Protein AF-0000000083316380 (afdb_homodimer)

InterPro domains:
  IPR002481 Ferric-uptake regulator [PF01475] (15-132)
  IPR002481 Ferric-uptake regulator [PTHR33202] (4-140)
  IPR002481 Ferric-uptake regulator [cd07153] (21-135)
  IPR036388 Winged helix-like DNA-binding domain superfamily [G3DSA:1.10.10.10] (1-85)
  IPR036390 Winged helix DNA-binding domain superfamily [SSF46785] (7-136)
  IPR043135 Ferric-uptake regulator, C-terminal domain [G3DSA:3.30.1490.190] (87-141)

Radius of gyration: 22.9 Å; Cα contacts (8 Å, |Δi|>4): 413; chains: 2; bounding box: 53×70×56 Å

pLDDT: mean 92.54, std 7.64, range [53.94, 97.9]

Solvent-accessible surface area (backbone atoms only — not comparable to full-atom values): 16240 Å² total; per-residue (Å²): 130,83,48,74,57,54,52,50,52,50,53,38,47,75,72,68,46,84,83,45,76,65,52,50,50,51,51,43,51,39,68,72,40,82,60,40,49,33,68,64,55,51,41,66,71,44,32,85,83,34,78,86,61,48,67,66,54,48,51,54,48,50,52,51,35,39,76,69,64,54,32,42,79,40,78,70,82,61,99,54,53,25,41,34,49,71,72,64,90,59,40,45,35,34,21,77,82,83,60,51,49,44,74,33,76,61,81,79,65,57,65,58,49,50,43,40,24,72,70,65,56,31,52,64,74,49,71,49,63,41,32,33,23,38,36,61,81,63,65,75,105,130,82,48,73,56,55,53,51,52,51,52,36,47,75,72,68,45,83,82,44,75,66,53,50,49,51,52,43,49,38,69,72,41,84,60,40,49,34,68,65,54,50,41,65,71,43,32,87,83,34,79,85,59,47,68,65,55,50,51,53,48,51,53,51,35,38,74,70,64,55,31,42,79,41,77,70,82,61,100,55,53,24,42,33,48,71,72,66,91,61,40,44,37,33,21,77,80,82,61,53,48,44,73,34,77,62,79,80,66,58,64,58,48,50,44,42,24,70,69,65,57,30,52,63,75,49,72,48,62,41,33,34,24,39,38,60,82,63,64,76,106

Secondary structure (DSSP, 8-state):
---HHHHHHHHHHHTT----HHHHHHHHHHHH-TT--BHHHHHHHHGGG-TT--HHHHHHHHHHHHHTTS-EEE-SSSSS-EEE---SS-EEEEETTT--EEEE-----HHHHHHHHHHH--EEEEEEEEEEEE-HHHHT-/---HHHHHHHHHHHTT----HHHHHHHHHHHH-TT--BHHHHHHHHGGG-TT--HHHHHHHHHHHHHTTS-EEE-SSSSS-EEE---SS-EEEEETTT--EEEE-----HHHHHHHHHHH--EEEEEEEEEEEE-HHHHT-

Nearest PDB structures (foldseek):
  3f8n-assembly1_B  TM=9.191E-01  e=4.119E-19  Bacillus subtilis
  2fe3-assembly1_B  TM=6.134E-01  e=1.026E-17  Bacillus subtilis
  2rgv-assembly1_A  TM=6.179E-01  e=4.817E-17  Bacillus subtilis
  4rb2-assembly1_C  TM=8.430E-01  e=8.192E-11  Magnetospirillum gryphiswaldense MSR-1 v2
  6d57-assembly1_A  TM=4.954E-01  e=2.378E-11  Campylobacter jejuni

Structure (mmCIF, N/CA/C/O backbone):
data_AF-0000000083316380-model_v1
#
loop_
_entity.id
_entity.type
_entity.pdbx_description
1 polymer 'Transcriptional repressor'
#
loop_
_atom_site.group_PDB
_atom_site.id
_atom_site.type_symbol
_atom_site.label_atom_id
_atom_site.label_alt_id
_atom_site.label_comp_id
_atom_site.label_asym_id
_atom_site.label_entity_id
_atom_site.label_seq_id
_atom_site.pdbx_PDB_ins_code
_atom_site.Cartn_x
_atom_site.Cartn_y
_atom_site.Cartn_z
_atom_site.occupancy
_atom_site.B_iso_or_equiv
_atom_site.auth_seq_id
_atom_site.auth_comp_id
_atom_site.auth_asym_id
_atom_site.auth_atom_id
_atom_site.pdbx_PDB_model_num
ATOM 1 N N . MET A 1 1 ? 5.164 -37.663 -7.014 1 53.94 1 MET A N 1
ATOM 2 C CA . MET A 1 1 ? 4.958 -36.463 -6.208 1 53.94 1 MET A CA 1
ATOM 3 C C . MET A 1 1 ? 4.289 -35.365 -7.028 1 53.94 1 MET A C 1
ATOM 5 O O . MET A 1 1 ? 4.811 -34.953 -8.065 1 53.94 1 MET A O 1
ATOM 9 N N . THR A 1 2 ? 3.024 -35.193 -6.812 1 71.54 2 THR A N 1
ATOM 10 C CA . THR A 1 2 ? 2.254 -34.26 -7.627 1 71.54 2 THR A CA 1
ATOM 11 C C . THR A 1 2 ? 2.827 -32.849 -7.52 1 71.54 2 THR A C 1
ATOM 13 O O . THR A 1 2 ? 3.138 -32.381 -6.422 1 71.54 2 THR A O 1
ATOM 16 N N . THR A 1 3 ? 3.212 -32.348 -8.718 1 86.76 3 THR A N 1
ATOM 17 C CA . THR A 1 3 ? 3.788 -31.008 -8.758 1 86.76 3 THR A CA 1
ATOM 18 C C . THR A 1 3 ? 2.763 -29.965 -8.322 1 86.76 3 THR A C 1
ATOM 20 O O . THR A 1 3 ? 1.569 -30.26 -8.236 1 86.76 3 THR A O 1
ATOM 23 N N . ARG A 1 4 ? 3.125 -28.875 -7.82 1 87.71 4 ARG A N 1
ATOM 24 C CA . ARG A 1 4 ? 2.247 -27.762 -7.474 1 87.71 4 ARG A CA 1
ATOM 25 C C . ARG A 1 4 ? 1.256 -27.476 -8.598 1 87.71 4 ARG A C 1
ATOM 27 O O . ARG A 1 4 ? 0.083 -27.198 -8.342 1 87.71 4 ARG A O 1
ATOM 34 N N . VAL A 1 5 ? 1.731 -27.653 -9.749 1 92.33 5 VAL A N 1
ATOM 35 C CA . VAL A 1 5 ? 0.901 -27.355 -10.911 1 92.33 5 VAL A CA 1
ATOM 36 C C . VAL A 1 5 ? -0.206 -28.399 -11.037 1 92.33 5 VAL A C 1
ATOM 38 O O . VAL A 1 5 ? -1.368 -28.056 -11.264 1 92.33 5 VAL A O 1
ATOM 41 N N . GLN A 1 6 ? 0.065 -29.606 -10.877 1 92.74 6 GLN A N 1
ATOM 42 C CA . GLN A 1 6 ? -0.913 -30.682 -10.991 1 92.74 6 GLN A CA 1
ATOM 43 C C . GLN A 1 6 ? -2.008 -30.545 -9.937 1 92.74 6 GLN A C 1
ATOM 45 O O . GLN A 1 6 ? -3.188 -30.749 -10.23 1 92.74 6 GLN A O 1
ATOM 50 N N . HIS A 1 7 ? -1.574 -30.246 -8.761 1 93.03 7 HIS A N 1
ATOM 51 C CA . HIS A 1 7 ? -2.543 -30.026 -7.693 1 93.03 7 HIS A CA 1
ATOM 52 C C . HIS A 1 7 ? -3.49 -28.88 -8.036 1 93.03 7 HIS A C 1
ATOM 54 O O . HIS A 1 7 ? -4.704 -28.996 -7.852 1 93.03 7 HIS A O 1
ATOM 60 N N . ALA A 1 8 ? -2.905 -27.828 -8.527 1 93.79 8 ALA A N 1
ATOM 61 C CA . ALA A 1 8 ? -3.703 -26.663 -8.9 1 93.79 8 ALA A CA 1
ATOM 62 C C . ALA A 1 8 ? -4.675 -27.001 -10.027 1 93.79 8 ALA A C 1
ATOM 64 O O . ALA A 1 8 ? -5.84 -26.598 -9.992 1 93.79 8 ALA A O 1
ATOM 65 N N . LEU A 1 9 ? -4.225 -27.769 -10.972 1 94.45 9 LEU A N 1
ATOM 66 C CA . LEU A 1 9 ? -5.07 -28.156 -12.097 1 94.45 9 LEU A CA 1
ATOM 67 C C . LEU A 1 9 ? -6.231 -29.026 -11.629 1 94.45 9 LEU A C 1
ATOM 69 O O . LEU A 1 9 ? -7.358 -28.873 -12.106 1 94.45 9 LEU A O 1
ATOM 73 N N . GLU A 1 10 ? -5.952 -29.839 -10.734 1 94.55 10 GLU A N 1
ATOM 74 C CA . GLU A 1 10 ? -6.994 -30.7 -10.182 1 94.55 10 GLU A CA 1
ATOM 75 C C . GLU A 1 10 ? -8.049 -29.883 -9.441 1 94.55 10 GLU A C 1
ATOM 77 O O . GLU A 1 10 ? -9.248 -30.13 -9.588 1 94.55 10 GLU A O 1
ATOM 82 N N . GLN A 1 11 ? -7.569 -28.978 -8.712 1 93.91 11 GLN A N 1
ATOM 83 C CA . GLN A 1 11 ? -8.491 -28.118 -7.978 1 93.91 11 GLN A CA 1
ATOM 84 C C . GLN A 1 11 ? -9.376 -27.321 -8.93 1 93.91 11 GLN A C 1
ATOM 86 O O . GLN A 1 11 ? -10.572 -27.151 -8.68 1 93.91 11 GLN A O 1
ATOM 91 N N . LEU A 1 12 ? -8.785 -26.835 -10.004 1 95.44 12 LEU A N 1
ATOM 92 C CA . LEU A 1 12 ? -9.543 -26.085 -11 1 95.44 12 LEU A CA 1
ATOM 93 C C . LEU A 1 12 ? -10.621 -26.958 -11.634 1 95.44 12 LEU A C 1
ATOM 95 O O . LEU A 1 12 ? -11.759 -26.516 -11.811 1 95.44 12 LEU A O 1
ATOM 99 N N . LYS A 1 13 ? -10.306 -28.138 -11.871 1 94.24 13 LYS A N 1
ATOM 100 C CA . LYS A 1 13 ? -11.254 -29.078 -12.464 1 94.24 13 LYS A CA 1
ATOM 101 C C . LYS A 1 13 ? -12.418 -29.356 -11.517 1 94.24 13 LYS A C 1
ATOM 103 O O . LYS A 1 13 ? -13.576 -29.374 -11.938 1 94.24 13 LYS A O 1
ATOM 108 N N . ILE A 1 14 ? -12.113 -29.503 -10.327 1 94.11 14 ILE A N 1
ATOM 109 C CA . ILE A 1 14 ? -13.113 -29.777 -9.3 1 94.11 14 ILE A CA 1
ATOM 110 C C . ILE A 1 14 ? -14.077 -28.597 -9.191 1 94.11 14 ILE A C 1
ATOM 112 O O . ILE A 1 14 ? -15.274 -28.785 -8.959 1 94.11 14 ILE A O 1
ATOM 116 N N . ASN A 1 15 ? -13.571 -27.456 -9.431 1 92.87 15 ASN A N 1
ATOM 117 C CA . ASN A 1 15 ? -14.383 -26.248 -9.324 1 92.87 15 ASN A CA 1
ATOM 118 C C . ASN A 1 15 ? -15.091 -25.93 -10.638 1 92.87 15 ASN A C 1
ATOM 120 O O . ASN A 1 15 ? -15.693 -24.865 -10.782 1 92.87 15 ASN A O 1
ATOM 124 N N . GLY A 1 16 ? -14.877 -26.748 -11.647 1 93.39 16 GLY A N 1
ATOM 125 C CA . GLY A 1 16 ? -15.63 -26.622 -12.885 1 93.39 16 GLY A CA 1
ATOM 126 C C . GLY A 1 16 ? -14.961 -25.713 -13.899 1 93.39 16 GLY A C 1
ATOM 127 O O . GLY A 1 16 ? -15.608 -25.235 -14.833 1 93.39 16 GLY A O 1
ATOM 128 N N . VAL A 1 17 ? -13.759 -25.475 -13.655 1 94.18 17 VAL A N 1
ATOM 129 C CA . VAL A 1 17 ? -13.041 -24.603 -14.579 1 94.18 17 VAL A CA 1
ATOM 130 C C . VAL A 1 17 ? -12.399 -25.437 -15.685 1 94.18 17 VAL A C 1
ATOM 132 O O . VAL A 1 17 ? -11.697 -26.412 -15.407 1 94.18 17 VAL A O 1
ATOM 135 N N . ARG A 1 18 ? -12.711 -25.086 -16.988 1 94.32 18 ARG A N 1
ATOM 136 C CA . ARG A 1 18 ? -12.118 -25.76 -18.138 1 94.32 18 ARG A CA 1
ATOM 137 C C . ARG A 1 18 ? -10.63 -25.447 -18.248 1 94.32 18 ARG A C 1
ATOM 139 O O . ARG A 1 18 ? -10.229 -24.283 -18.197 1 94.32 18 ARG A O 1
ATOM 146 N N . ILE A 1 19 ? -9.935 -26.546 -18.454 1 95.47 19 ILE A N 1
ATOM 147 C CA . ILE A 1 19 ? -8.496 -26.369 -18.616 1 95.47 19 ILE A CA 1
ATOM 148 C C . ILE A 1 19 ? -8.149 -26.294 -20.101 1 95.47 19 ILE A C 1
ATOM 150 O O . ILE A 1 19 ? -8.266 -27.287 -20.823 1 95.47 19 ILE A O 1
ATOM 154 N N . THR A 1 20 ? -7.755 -25.14 -20.64 1 94.68 20 THR A N 1
ATOM 155 C CA . THR A 1 20 ? -7.24 -24.954 -21.992 1 94.68 20 THR A CA 1
ATOM 156 C C . THR A 1 20 ? -5.714 -24.978 -21.998 1 94.68 20 THR A C 1
ATOM 158 O O . THR A 1 20 ? -5.082 -24.862 -20.946 1 94.68 20 THR A O 1
ATOM 161 N N . PRO A 1 21 ? -5.137 -25.184 -23.138 1 95.54 21 PRO A N 1
ATOM 162 C CA . PRO A 1 21 ? -3.675 -25.149 -23.219 1 95.54 21 PRO A CA 1
ATOM 163 C C . PRO A 1 21 ? -3.087 -23.831 -22.718 1 95.54 21 PRO A C 1
ATOM 165 O O . PRO A 1 21 ? -2.055 -23.829 -22.043 1 95.54 21 PRO A O 1
ATOM 168 N N . GLN A 1 22 ? -3.727 -22.738 -22.943 1 95.07 22 GLN A N 1
ATOM 169 C CA . GLN A 1 22 ? -3.262 -21.423 -22.516 1 95.07 22 GLN A CA 1
ATOM 170 C C . GLN A 1 22 ? -3.337 -21.279 -20.998 1 95.07 22 GLN A C 1
ATOM 172 O O . GLN A 1 22 ? -2.396 -20.79 -20.369 1 95.07 22 GLN A O 1
ATOM 177 N N . ARG A 1 23 ? -4.411 -21.772 -20.482 1 95.13 23 ARG A N 1
ATOM 178 C CA . ARG A 1 23 ? -4.576 -21.719 -19.033 1 95.13 23 ARG A CA 1
ATOM 179 C C . ARG A 1 23 ? -3.518 -22.564 -18.33 1 95.13 23 ARG A C 1
ATOM 181 O O . ARG A 1 23 ? -2.932 -22.132 -17.335 1 95.13 23 ARG A O 1
ATOM 188 N N . HIS A 1 24 ? -3.335 -23.702 -18.884 1 95.77 24 HIS A N 1
ATOM 189 C CA . HIS A 1 24 ? -2.306 -24.587 -18.348 1 95.77 24 HIS A CA 1
ATOM 190 C C . HIS A 1 24 ? -0.931 -23.932 -18.406 1 95.77 24 HIS A C 1
ATOM 192 O O . HIS A 1 24 ? -0.176 -23.975 -17.432 1 95.77 24 HIS A O 1
ATOM 198 N N . ALA A 1 25 ? -0.621 -23.345 -19.474 1 96.71 25 ALA A N 1
ATOM 199 C CA . ALA A 1 25 ? 0.684 -22.726 -19.686 1 96.71 25 ALA A CA 1
ATOM 200 C C . ALA A 1 25 ? 0.897 -21.555 -18.731 1 96.71 25 ALA A C 1
ATOM 202 O O . ALA A 1 25 ? 1.973 -21.41 -18.146 1 96.71 25 ALA A O 1
ATOM 203 N N . ILE A 1 26 ? -0.096 -20.77 -18.571 1 97.15 26 ILE A N 1
ATOM 204 C CA . ILE A 1 26 ? -0.004 -19.595 -17.711 1 97.15 26 ILE A CA 1
ATOM 205 C C . ILE A 1 26 ? 0.173 -20.032 -16.259 1 97.15 26 ILE A C 1
ATOM 207 O O . ILE A 1 26 ? 1.038 -19.513 -15.549 1 97.15 26 ILE A O 1
ATOM 211 N N . LEU A 1 27 ? -0.619 -20.986 -15.886 1 96.28 27 LEU A N 1
ATOM 212 C CA . LEU A 1 27 ? -0.53 -21.495 -14.522 1 96.28 27 LEU A CA 1
ATOM 213 C C . LEU A 1 27 ? 0.839 -22.113 -14.261 1 96.28 27 LEU A C 1
ATOM 215 O O . LEU A 1 27 ? 1.452 -21.86 -13.221 1 96.28 27 LEU A O 1
ATOM 219 N N . THR A 1 28 ? 1.33 -22.872 -15.206 1 96.27 28 THR A N 1
ATOM 220 C CA . THR A 1 28 ? 2.642 -23.5 -15.092 1 96.27 28 THR A CA 1
ATOM 221 C C . THR A 1 28 ? 3.738 -22.446 -14.974 1 96.27 28 THR A C 1
ATOM 223 O O . THR A 1 28 ? 4.599 -22.533 -14.096 1 96.27 28 THR A O 1
ATOM 226 N N . TYR A 1 29 ? 3.68 -21.448 -15.815 1 96.87 29 TYR A N 1
ATOM 227 C CA . TYR A 1 29 ? 4.658 -20.367 -15.797 1 96.87 29 TYR A CA 1
ATOM 228 C C . TYR A 1 29 ? 4.703 -19.695 -14.43 1 96.87 29 TYR A C 1
ATOM 230 O O . TYR A 1 29 ? 5.782 -19.48 -13.872 1 96.87 29 TYR A O 1
ATOM 238 N N . LEU A 1 30 ? 3.511 -19.398 -13.905 1 96.35 30 LEU A N 1
ATOM 239 C CA . LEU A 1 30 ? 3.411 -18.694 -12.631 1 96.35 30 LEU A CA 1
ATOM 240 C C . LEU A 1 30 ? 3.937 -19.558 -11.49 1 96.35 30 LEU A C 1
ATOM 242 O O . LEU A 1 30 ? 4.632 -19.062 -10.6 1 96.35 30 LEU A O 1
ATOM 246 N N . MET A 1 31 ? 3.676 -20.797 -11.521 1 93.74 31 MET A N 1
ATOM 247 C CA . MET A 1 31 ? 4.021 -21.678 -10.408 1 93.74 31 MET A CA 1
ATOM 248 C C . MET A 1 31 ? 5.492 -22.074 -10.464 1 93.74 31 MET A C 1
ATOM 250 O O . MET A 1 31 ? 6.079 -22.443 -9.445 1 93.74 31 MET A O 1
ATOM 254 N N . GLU A 1 32 ? 6.044 -21.887 -11.65 1 91.86 32 GLU A N 1
ATOM 255 C CA . GLU A 1 32 ? 7.45 -22.245 -11.805 1 91.86 32 GLU A CA 1
ATOM 256 C C . GLU A 1 32 ? 8.346 -21.012 -11.721 1 91.86 32 GLU A C 1
ATOM 258 O O . GLU A 1 32 ? 9.566 -21.132 -11.593 1 91.86 32 GLU A O 1
ATOM 263 N N . ASN A 1 33 ? 7.761 -19.831 -11.859 1 86.56 33 ASN A N 1
ATOM 264 C CA . ASN A 1 33 ? 8.48 -18.565 -11.77 1 86.56 33 ASN A CA 1
ATOM 265 C C . ASN A 1 33 ? 7.968 -17.708 -10.616 1 86.56 33 ASN A C 1
ATOM 267 O O . ASN A 1 33 ? 7.04 -16.916 -10.789 1 86.56 33 ASN A O 1
ATOM 271 N N . MET A 1 34 ? 8.672 -17.716 -9.56 1 80.95 34 MET A N 1
ATOM 272 C CA . MET A 1 34 ? 8.179 -17.061 -8.352 1 80.95 34 MET A CA 1
ATOM 273 C C . MET A 1 34 ? 8.656 -15.614 -8.285 1 80.95 34 MET A C 1
ATOM 275 O O . MET A 1 34 ? 8.827 -15.062 -7.196 1 80.95 34 MET A O 1
ATOM 279 N N . GLY A 1 35 ? 8.774 -14.953 -9.458 1 89.15 35 GLY A N 1
ATOM 280 C CA . GLY A 1 35 ? 9.264 -13.587 -9.546 1 89.15 35 GLY A CA 1
ATOM 281 C C . GLY A 1 35 ? 8.151 -12.557 -9.608 1 89.15 35 GLY A C 1
ATOM 282 O O . GLY A 1 35 ? 8.405 -11.375 -9.846 1 89.15 35 GLY A O 1
ATOM 283 N N . HIS A 1 36 ? 6.909 -12.999 -9.483 1 94.42 36 HIS A N 1
ATOM 284 C CA . HIS A 1 36 ? 5.748 -12.117 -9.526 1 94.42 36 HIS A CA 1
ATOM 285 C C . HIS A 1 36 ? 5.681 -11.359 -10.848 1 94.42 36 HIS A C 1
ATOM 287 O O . HIS A 1 36 ? 5.711 -10.127 -10.863 1 94.42 36 HIS A O 1
ATOM 293 N N . PRO A 1 37 ? 5.527 -12.031 -11.906 1 94.02 37 PRO A N 1
ATOM 294 C CA . PRO A 1 37 ? 5.568 -11.388 -13.221 1 94.02 37 PRO A CA 1
ATOM 295 C C . PRO A 1 37 ? 4.356 -10.496 -13.48 1 94.02 37 PRO A C 1
ATOM 297 O O . PRO A 1 37 ? 3.305 -10.681 -12.86 1 94.02 37 PRO A O 1
ATOM 300 N N . THR A 1 38 ? 4.546 -9.536 -14.374 1 93.2 38 THR A N 1
ATOM 301 C CA . THR A 1 38 ? 3.433 -8.78 -14.937 1 93.2 38 THR A CA 1
ATOM 302 C C . THR A 1 38 ? 2.746 -9.572 -16.046 1 93.2 38 THR A C 1
ATOM 304 O O . THR A 1 38 ? 3.284 -10.572 -16.526 1 93.2 38 THR A O 1
ATOM 307 N N . ALA A 1 39 ? 1.549 -9.085 -16.415 1 94.85 39 ALA A N 1
ATOM 308 C CA . ALA A 1 39 ? 0.854 -9.707 -17.54 1 94.85 39 ALA A CA 1
ATOM 309 C C . ALA A 1 39 ? 1.698 -9.643 -18.809 1 94.85 39 ALA A C 1
ATOM 311 O O . ALA A 1 39 ? 1.759 -10.61 -19.572 1 94.85 39 ALA A O 1
ATOM 312 N N . ASP A 1 40 ? 2.377 -8.561 -18.961 1 94.45 40 ASP A N 1
ATOM 313 C CA . ASP A 1 40 ? 3.225 -8.383 -20.135 1 94.45 40 ASP A CA 1
ATOM 314 C C . ASP A 1 40 ? 4.389 -9.371 -20.127 1 94.45 40 ASP A C 1
ATOM 316 O O . ASP A 1 40 ? 4.732 -9.943 -21.163 1 94.45 40 ASP A O 1
ATOM 320 N N . GLU A 1 41 ? 4.952 -9.585 -19.056 1 94.32 41 GLU A N 1
ATOM 321 C CA . GLU A 1 41 ? 6.047 -10.543 -18.933 1 94.32 41 GLU A CA 1
ATOM 322 C C . GLU A 1 41 ? 5.573 -11.964 -19.227 1 94.32 41 GLU A C 1
ATOM 324 O O . GLU A 1 41 ? 6.278 -12.737 -19.878 1 94.32 41 GLU A O 1
ATOM 329 N N . ILE A 1 42 ? 4.434 -12.272 -18.69 1 96.76 42 ILE A N 1
ATOM 330 C CA . ILE A 1 42 ? 3.853 -13.586 -18.944 1 96.76 42 ILE A CA 1
ATOM 331 C C . ILE A 1 42 ? 3.603 -13.759 -20.441 1 96.76 42 ILE A C 1
ATOM 333 O O . ILE A 1 42 ? 3.973 -14.78 -21.024 1 96.76 42 ILE A O 1
ATOM 337 N N . TYR A 1 43 ? 3.033 -12.689 -21.052 1 97.57 43 TYR A N 1
ATOM 338 C CA . TYR A 1 43 ? 2.753 -12.717 -22.484 1 97.57 43 TYR A CA 1
ATOM 339 C C . TYR A 1 43 ? 4.029 -12.945 -23.285 1 97.57 43 TYR A C 1
ATOM 341 O O . TYR A 1 43 ? 4.086 -13.838 -24.133 1 97.57 43 TYR A O 1
ATOM 349 N N . ARG A 1 44 ? 4.992 -12.254 -23.018 1 96.66 44 ARG A N 1
ATOM 350 C CA . ARG A 1 44 ? 6.249 -12.339 -23.755 1 96.66 44 ARG A CA 1
ATOM 351 C C . ARG A 1 44 ? 6.892 -13.711 -23.583 1 96.66 44 ARG A C 1
ATOM 353 O O . ARG A 1 44 ? 7.509 -14.235 -24.513 1 96.66 44 ARG A O 1
ATOM 360 N N . ALA A 1 45 ? 6.775 -14.231 -22.425 1 96.71 45 ALA A N 1
ATOM 361 C CA . ALA A 1 45 ? 7.39 -15.523 -22.132 1 96.71 45 ALA A CA 1
ATOM 362 C C . ALA A 1 45 ? 6.678 -16.65 -22.874 1 96.71 45 ALA A C 1
ATOM 364 O O . ALA A 1 45 ? 7.308 -17.629 -23.281 1 96.71 45 ALA A O 1
ATOM 365 N N . LEU A 1 46 ? 5.382 -16.515 -23.082 1 97.16 46 LEU A N 1
ATOM 366 C CA . LEU A 1 46 ? 4.602 -17.654 -23.555 1 97.16 46 LEU A CA 1
ATOM 367 C C . LEU A 1 46 ? 4.232 -17.487 -25.025 1 97.16 46 LEU A C 1
ATOM 369 O O . LEU A 1 46 ? 3.919 -18.466 -25.706 1 97.16 46 LEU A O 1
ATOM 373 N N . CYS A 1 47 ? 4.273 -16.294 -25.573 1 95.42 47 CYS A N 1
ATOM 374 C CA . CYS A 1 47 ? 3.769 -15.982 -26.906 1 95.42 47 CYS A CA 1
ATOM 375 C C . CYS A 1 47 ? 4.477 -16.817 -27.966 1 95.42 47 CYS A C 1
ATOM 377 O O . CYS A 1 47 ? 3.849 -17.279 -28.92 1 95.42 47 CYS A O 1
ATOM 379 N N . PRO A 1 48 ? 5.757 -17.077 -27.864 1 95.37 48 PRO A N 1
ATOM 380 C CA . PRO A 1 48 ? 6.41 -17.894 -28.89 1 95.37 48 PRO A CA 1
ATOM 381 C C . PRO A 1 48 ? 5.784 -19.28 -29.026 1 95.37 48 PRO A C 1
ATOM 383 O O . PRO A 1 48 ? 5.73 -19.832 -30.128 1 95.37 48 PRO A O 1
ATOM 386 N N . GLN A 1 49 ? 5.251 -19.831 -27.99 1 95.56 49 GLN A N 1
ATOM 387 C CA . GLN A 1 49 ? 4.657 -21.164 -27.996 1 95.56 49 GLN A CA 1
ATOM 388 C C . GLN A 1 49 ? 3.156 -21.096 -28.264 1 95.56 49 GLN A C 1
ATOM 390 O O . GLN A 1 49 ? 2.531 -22.109 -28.586 1 95.56 49 GLN A O 1
ATOM 395 N N . PHE A 1 50 ? 2.614 -19.909 -28.125 1 95.75 50 PHE A N 1
ATOM 396 C CA . PHE A 1 50 ? 1.189 -19.685 -28.339 1 95.75 50 PHE A CA 1
ATOM 397 C C . PHE A 1 50 ? 0.96 -18.469 -29.229 1 95.75 50 PHE A C 1
ATOM 399 O O . PHE A 1 50 ? 0.49 -17.43 -28.76 1 95.75 50 PHE A O 1
ATOM 406 N N . PRO A 1 51 ? 1.098 -18.596 -30.521 1 90.87 51 PRO A N 1
ATOM 407 C CA . PRO A 1 51 ? 1.08 -17.462 -31.448 1 90.87 51 PRO A CA 1
ATOM 408 C C . PRO A 1 51 ? -0.283 -16.777 -31.516 1 90.87 51 PRO A C 1
ATOM 410 O O . PRO A 1 51 ? -0.372 -15.606 -31.893 1 90.87 51 PRO A O 1
ATOM 413 N N . SER A 1 52 ? -1.271 -17.447 -31.187 1 91.98 52 SER A N 1
ATOM 414 C CA . SER A 1 52 ? -2.606 -16.865 -31.269 1 91.98 52 SER A CA 1
ATOM 415 C C . SER A 1 52 ? -2.986 -16.165 -29.968 1 91.98 52 SER A C 1
ATOM 417 O O . SER A 1 52 ? -4.042 -15.536 -29.881 1 91.98 52 SER A O 1
ATOM 419 N N . MET A 1 53 ? -2.121 -16.277 -28.997 1 94.71 53 MET A N 1
ATOM 420 C CA . MET A 1 53 ? -2.417 -15.674 -27.7 1 94.71 53 MET A CA 1
ATOM 421 C C . MET A 1 53 ? -2.187 -14.167 -27.735 1 9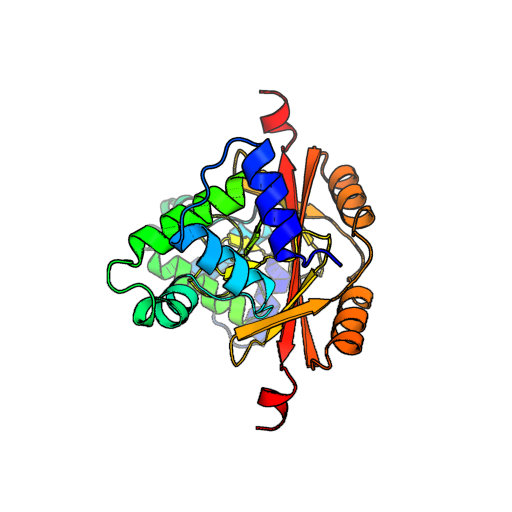4.71 53 MET A C 1
ATOM 423 O O . MET A 1 53 ? -1.186 -13.7 -28.28 1 94.71 53 MET A O 1
ATOM 427 N N . SER A 1 54 ? -3.073 -13.411 -27.234 1 94.37 54 SER A N 1
ATOM 428 C CA . SER A 1 54 ? -2.97 -11.961 -27.107 1 94.37 54 SER A CA 1
ATOM 429 C C . SER A 1 54 ? -2.788 -11.546 -25.651 1 94.37 54 SER A C 1
ATOM 431 O O . SER A 1 54 ? -2.949 -12.363 -24.742 1 94.37 54 SER A O 1
ATOM 433 N N . VAL A 1 55 ? -2.509 -10.339 -25.482 1 95.16 55 VAL A N 1
ATOM 434 C CA . VAL A 1 55 ? -2.411 -9.788 -24.135 1 95.16 55 VAL A CA 1
ATOM 435 C C . VAL A 1 55 ? -3.767 -9.877 -23.44 1 95.16 55 VAL A C 1
ATOM 437 O O . VAL A 1 55 ? -3.84 -10.16 -22.241 1 95.16 55 VAL A O 1
ATOM 440 N N . ALA A 1 56 ? -4.755 -9.724 -24.24 1 95.64 56 ALA A N 1
ATOM 441 C CA . ALA A 1 56 ? -6.11 -9.82 -23.704 1 95.64 56 ALA A CA 1
ATOM 442 C C . ALA A 1 56 ? -6.398 -11.228 -23.19 1 95.64 56 ALA A C 1
ATOM 444 O O . ALA A 1 56 ? -7.024 -11.397 -22.14 1 95.64 56 ALA A O 1
ATOM 445 N N . THR A 1 57 ? -5.95 -12.211 -23.884 1 96.22 57 THR A N 1
ATOM 446 C CA . THR A 1 57 ? -6.106 -13.599 -23.464 1 96.22 57 THR A CA 1
ATOM 447 C C . THR A 1 57 ? -5.391 -13.847 -22.138 1 96.22 57 THR A C 1
ATOM 449 O O . THR A 1 57 ? -5.93 -14.511 -21.251 1 96.22 57 THR A O 1
ATOM 452 N N . VAL A 1 58 ? -4.207 -13.285 -21.981 1 97.71 58 VAL A N 1
ATOM 453 C CA . VAL A 1 58 ? -3.444 -13.429 -20.745 1 97.71 58 VAL A CA 1
ATOM 454 C C . VAL A 1 58 ? -4.218 -12.807 -19.585 1 97.71 58 VAL A C 1
ATOM 456 O O . VAL A 1 58 ? -4.428 -13.451 -18.554 1 97.71 58 VAL A O 1
ATOM 459 N N . TYR A 1 59 ? -4.681 -11.654 -19.797 1 96.92 59 TYR A N 1
ATOM 460 C CA . TYR A 1 59 ? -5.403 -10.938 -18.751 1 96.92 59 TYR A CA 1
ATOM 461 C C . TYR A 1 59 ? -6.661 -11.694 -18.341 1 96.92 59 TYR A C 1
ATOM 463 O O . TYR A 1 59 ? -6.965 -11.808 -17.151 1 96.92 59 TYR A O 1
ATOM 471 N N . ASN A 1 60 ? -7.363 -12.187 -19.267 1 96.66 60 ASN A N 1
ATOM 472 C CA . ASN A 1 60 ? -8.596 -12.92 -18.995 1 96.66 60 ASN A CA 1
ATOM 473 C C . ASN A 1 60 ? -8.33 -14.182 -18.18 1 96.66 60 ASN A C 1
ATOM 475 O O . ASN A 1 60 ? -9.089 -14.507 -17.266 1 96.66 60 ASN A O 1
ATOM 479 N N . ASN A 1 61 ? -7.319 -14.805 -18.569 1 97.28 61 ASN A N 1
ATOM 480 C CA . ASN A 1 61 ? -6.974 -16.016 -17.831 1 97.28 61 ASN A CA 1
ATOM 481 C C . ASN A 1 61 ? -6.491 -15.694 -16.42 1 97.28 61 ASN A C 1
ATOM 483 O O . ASN A 1 61 ? -6.813 -16.41 -15.471 1 97.28 61 ASN A O 1
ATOM 487 N N . LEU A 1 62 ? -5.72 -14.663 -16.312 1 97.71 62 LEU A N 1
ATOM 488 C CA . LEU A 1 62 ? -5.27 -14.241 -14.99 1 97.71 62 LEU A CA 1
ATOM 489 C C . LEU A 1 62 ? -6.456 -13.895 -14.097 1 97.71 62 LEU A C 1
ATOM 491 O O . LEU A 1 62 ? -6.491 -14.283 -12.927 1 97.71 62 LEU A O 1
ATOM 495 N N . LYS A 1 63 ? -7.397 -13.218 -14.601 1 96.94 63 LYS A N 1
ATOM 496 C CA . LYS A 1 63 ? -8.601 -12.866 -13.854 1 96.94 63 LYS A CA 1
ATOM 497 C C . LYS A 1 63 ? -9.33 -14.114 -13.366 1 96.94 63 LYS A C 1
ATOM 499 O O . LYS A 1 63 ? -9.748 -14.183 -12.208 1 96.94 63 LYS A O 1
ATOM 504 N N . MET A 1 64 ? -9.474 -15.02 -14.205 1 96.61 64 MET A N 1
ATOM 505 C CA . MET A 1 64 ? -10.124 -16.28 -13.856 1 96.61 64 MET A CA 1
ATOM 506 C C . MET A 1 64 ? -9.365 -16.993 -12.742 1 96.61 64 MET A C 1
ATOM 508 O O . MET A 1 64 ? -9.973 -17.517 -11.807 1 96.61 64 MET A O 1
ATOM 512 N N . LEU A 1 65 ? -8.068 -17.042 -12.851 1 96.75 65 LEU A N 1
ATOM 513 C CA . LEU A 1 65 ? -7.241 -17.726 -11.863 1 96.75 65 LEU A CA 1
ATOM 514 C C . LEU A 1 65 ? -7.325 -17.031 -10.509 1 96.75 65 LEU A C 1
ATOM 516 O O . LEU A 1 65 ? -7.268 -17.685 -9.465 1 96.75 65 LEU A O 1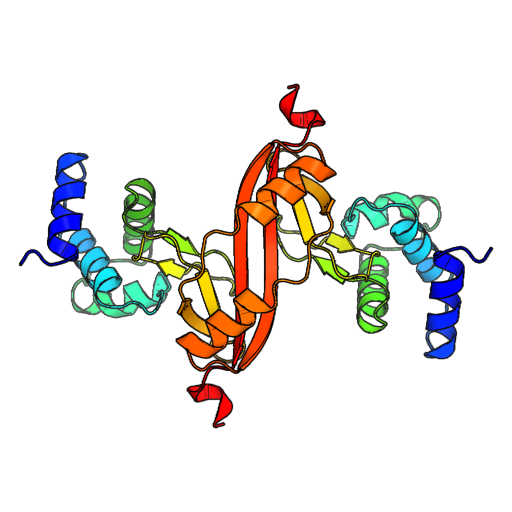
ATOM 520 N N . ILE A 1 66 ? -7.429 -15.74 -10.524 1 95.61 66 ILE A N 1
ATOM 521 C CA . ILE A 1 66 ? -7.625 -14.977 -9.296 1 95.61 66 ILE A CA 1
ATOM 522 C C . ILE A 1 66 ? -8.958 -15.361 -8.657 1 95.61 66 ILE A C 1
ATOM 524 O O . ILE A 1 66 ? -9.016 -15.663 -7.463 1 95.61 66 ILE A O 1
ATOM 528 N N . GLU A 1 67 ? -9.945 -15.439 -9.417 1 95.22 67 GLU A N 1
ATOM 529 C CA . GLU A 1 67 ? -11.282 -15.771 -8.932 1 95.22 67 GLU A CA 1
ATOM 530 C C . GLU A 1 67 ? -11.33 -17.19 -8.374 1 95.22 67 GLU A C 1
ATOM 532 O O . GLU A 1 67 ? -12.056 -17.462 -7.416 1 95.22 67 GLU A O 1
ATOM 537 N N . ALA A 1 68 ? -10.511 -17.989 -8.921 1 94.88 68 ALA A N 1
ATOM 538 C CA . ALA A 1 68 ? -10.47 -19.388 -8.502 1 94.88 68 ALA A CA 1
ATOM 539 C C . ALA A 1 68 ? -9.586 -19.566 -7.271 1 94.88 68 ALA A C 1
ATOM 541 O O . ALA A 1 68 ? -9.482 -20.668 -6.728 1 94.88 68 ALA A O 1
ATOM 542 N N . GLY A 1 69 ? -8.846 -18.517 -6.929 1 93.28 69 GLY A N 1
ATOM 543 C CA . GLY A 1 69 ? -8.019 -18.566 -5.733 1 93.28 69 GLY A CA 1
ATOM 544 C C . GLY A 1 69 ? -6.667 -19.212 -5.97 1 93.28 69 GLY A C 1
ATOM 545 O O . GLY A 1 69 ? -6.017 -19.667 -5.026 1 93.28 69 GLY A O 1
ATOM 546 N N . MET A 1 70 ? -6.243 -19.234 -7.267 1 94.28 70 MET A N 1
ATOM 547 C CA . MET A 1 70 ? -4.993 -19.907 -7.604 1 94.28 70 MET A CA 1
ATOM 548 C C . MET A 1 70 ? -3.817 -18.938 -7.538 1 94.28 70 MET A C 1
ATOM 550 O O . MET A 1 70 ? -2.676 -19.352 -7.326 1 94.28 70 MET A O 1
ATOM 554 N N . ILE A 1 71 ? -4.172 -17.694 -7.789 1 95.2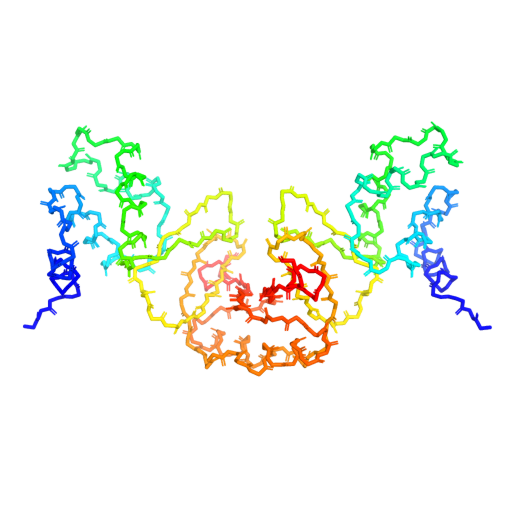8 71 ILE A N 1
ATOM 555 C CA . ILE A 1 71 ? -3.119 -16.686 -7.734 1 95.28 71 ILE A CA 1
ATOM 556 C C . ILE A 1 71 ? -3.655 -15.414 -7.081 1 95.28 71 ILE A C 1
ATOM 558 O O . ILE A 1 71 ? -4.867 -15.255 -6.92 1 95.28 71 ILE A O 1
ATOM 562 N N . HIS A 1 72 ? -2.754 -14.564 -6.609 1 93.99 72 HIS A N 1
ATOM 563 C CA . HIS A 1 72 ? -3.075 -13.245 -6.076 1 93.99 72 HIS A CA 1
ATOM 564 C C . HIS A 1 72 ? -2.557 -12.14 -6.99 1 93.99 72 HIS A C 1
ATOM 566 O O . HIS A 1 72 ? -1.463 -12.252 -7.548 1 93.99 72 HIS A O 1
ATOM 572 N N . GLU A 1 73 ? -3.376 -11.145 -7.124 1 93.43 73 GLU A N 1
ATOM 573 C CA . GLU A 1 73 ? -2.928 -9.941 -7.816 1 93.43 73 GLU A CA 1
ATOM 574 C C . GLU A 1 73 ? -2.3 -8.946 -6.844 1 93.43 73 GLU A C 1
ATOM 576 O O . GLU A 1 73 ? -2.895 -8.616 -5.815 1 93.43 73 GLU A O 1
ATOM 581 N N . LEU A 1 74 ? -1.08 -8.567 -7.091 1 89.45 74 LEU A N 1
ATOM 582 C CA . LEU A 1 74 ? -0.392 -7.534 -6.325 1 89.45 74 LEU A CA 1
ATOM 583 C C . LEU A 1 74 ? -0.529 -6.174 -7.002 1 89.45 74 LEU A C 1
ATOM 585 O O . LEU A 1 74 ? -0.071 -5.99 -8.132 1 89.45 74 LEU A O 1
ATOM 589 N N . THR A 1 75 ? -1.17 -5.26 -6.414 1 78.07 75 THR A N 1
ATOM 590 C CA . THR A 1 75 ? -1.459 -3.981 -7.053 1 78.07 75 THR A CA 1
ATOM 591 C C . THR A 1 75 ? -0.62 -2.866 -6.435 1 78.07 75 THR A C 1
ATOM 593 O O . THR A 1 75 ? -0.992 -1.693 -6.5 1 78.07 75 THR A O 1
ATOM 596 N N . TYR A 1 76 ? 0.461 -3.273 -5.743 1 67.67 76 TYR A N 1
ATOM 597 C CA . TYR A 1 76 ? 1.233 -2.213 -5.105 1 67.67 76 TYR A CA 1
ATOM 598 C C . TYR A 1 76 ? 2.581 -2.03 -5.793 1 67.67 76 TYR A C 1
ATOM 600 O O . TYR A 1 76 ? 3.128 -2.977 -6.362 1 67.67 76 TYR A O 1
ATOM 608 N N . GLY A 1 77 ? 2.993 -0.833 -5.901 1 56.8 77 GLY A N 1
ATOM 609 C CA . GLY A 1 77 ? 4.244 -0.486 -6.556 1 56.8 77 GLY A CA 1
ATOM 610 C C . GLY A 1 77 ? 4.049 0.305 -7.835 1 56.8 77 GLY A C 1
ATOM 611 O O . GLY A 1 77 ? 3.368 1.333 -7.838 1 56.8 77 GLY A O 1
ATOM 612 N N . ASP A 1 78 ? 4.571 -0.459 -8.901 1 60.24 78 ASP A N 1
ATOM 613 C CA . ASP A 1 78 ? 4.569 0.198 -10.205 1 60.24 78 ASP A CA 1
ATOM 614 C C . ASP A 1 78 ? 3.165 0.223 -10.805 1 60.24 78 ASP A C 1
ATOM 616 O O . ASP A 1 78 ? 2.212 -0.258 -10.188 1 60.24 78 ASP A O 1
ATOM 620 N N . ASN A 1 79 ? 2.94 0.933 -11.754 1 65.77 79 ASN A N 1
ATOM 621 C CA . ASN A 1 79 ? 1.704 1.151 -12.498 1 65.77 79 ASN A CA 1
ATOM 622 C C . ASN A 1 79 ? 1.126 -0.16 -13.022 1 65.77 79 ASN A C 1
ATOM 624 O O . ASN A 1 79 ? 0.02 -0.183 -13.566 1 65.77 79 ASN A O 1
ATOM 628 N N . SER A 1 80 ? 1.918 -1.253 -12.813 1 80.47 80 SER A N 1
ATOM 629 C CA . SER A 1 80 ? 1.354 -2.486 -13.352 1 80.47 80 SER A CA 1
ATOM 630 C C . SER A 1 80 ? 1.132 -3.519 -12.252 1 80.47 80 SER A C 1
ATOM 632 O O . SER A 1 80 ? 1.941 -3.635 -11.329 1 80.47 80 SER A O 1
ATOM 634 N N . SER A 1 81 ? 0.076 -4.27 -12.397 1 89.21 81 SER A N 1
ATOM 635 C CA . SER A 1 81 ? -0.219 -5.373 -11.489 1 89.21 81 SER A CA 1
ATOM 636 C C . SER A 1 81 ? 0.783 -6.511 -11.658 1 89.21 81 SER A C 1
ATOM 638 O O . SER A 1 81 ? 1.263 -6.763 -12.765 1 89.21 81 SER A O 1
ATOM 640 N N . ARG A 1 82 ? 1.17 -7.105 -10.579 1 92.63 82 ARG A N 1
ATOM 641 C CA . ARG A 1 82 ? 1.97 -8.326 -10.57 1 92.63 82 ARG A CA 1
ATOM 642 C C . ARG A 1 82 ? 1.173 -9.499 -10.011 1 92.63 82 ARG A C 1
ATOM 644 O O . ARG A 1 82 ? 0.183 -9.303 -9.302 1 92.63 82 ARG A O 1
ATOM 651 N N . PHE A 1 83 ? 1.593 -10.695 -10.388 1 94.86 83 PHE A N 1
ATOM 652 C CA . PHE A 1 83 ? 0.785 -11.86 -10.047 1 94.86 83 PHE A CA 1
ATOM 653 C C . PHE A 1 83 ? 1.602 -12.873 -9.255 1 94.86 83 PHE A C 1
ATOM 655 O O . PHE A 1 83 ? 2.746 -13.167 -9.608 1 94.86 83 PHE A O 1
ATOM 662 N N . ASP A 1 84 ? 0.987 -13.379 -8.162 1 95.39 84 ASP A N 1
ATOM 663 C CA . ASP A 1 84 ? 1.61 -14.244 -7.166 1 95.39 84 ASP A CA 1
ATOM 664 C C . ASP A 1 84 ? 0.921 -15.606 -7.113 1 95.39 84 ASP A C 1
ATOM 666 O O . ASP A 1 84 ? -0.253 -15.699 -6.749 1 95.39 84 ASP A O 1
ATOM 670 N N . ALA A 1 85 ? 1.672 -16.658 -7.385 1 93.99 85 ALA A N 1
ATOM 671 C CA . ALA A 1 85 ? 1.097 -18.001 -7.372 1 93.99 85 ALA A CA 1
ATOM 672 C C . ALA A 1 85 ? 1.259 -18.654 -6.002 1 93.99 85 ALA A C 1
ATOM 674 O O . ALA A 1 85 ? 0.787 -19.771 -5.78 1 93.99 85 ALA A O 1
ATOM 675 N N . ASN A 1 86 ? 2.035 -18.032 -5.15 1 91.58 86 ASN A N 1
ATOM 676 C CA . ASN A 1 86 ? 2.079 -18.435 -3.749 1 91.58 86 ASN A CA 1
ATOM 677 C C . ASN A 1 86 ? 0.892 -17.879 -2.968 1 91.58 86 ASN A C 1
ATOM 679 O O . ASN A 1 86 ? 0.881 -16.703 -2.601 1 91.58 86 ASN A O 1
ATOM 683 N N . VAL A 1 87 ? -0.074 -18.739 -2.679 1 88.04 87 VAL A N 1
ATOM 684 C CA . VAL A 1 87 ? -1.315 -18.249 -2.087 1 88.04 87 VAL A CA 1
ATOM 685 C C . VAL A 1 87 ? -1.257 -18.398 -0.568 1 88.04 87 VAL A C 1
ATOM 687 O O . VAL A 1 87 ? -2.218 -18.069 0.131 1 88.04 87 VAL A O 1
ATOM 690 N N . SER A 1 88 ? -0.118 -18.88 -0.059 1 89.4 88 SER A N 1
ATOM 691 C CA . SER A 1 88 ? 0.053 -18.926 1.389 1 89.4 88 SER A CA 1
ATOM 692 C C . SER A 1 88 ? 0.258 -17.529 1.966 1 89.4 88 SER A C 1
ATOM 694 O O . SER A 1 88 ? 0.598 -16.594 1.238 1 89.4 88 SER A O 1
ATOM 696 N N . GLU A 1 89 ? 0.001 -17.416 3.217 1 91.09 89 GLU A N 1
ATOM 697 C CA . GLU A 1 89 ? 0.161 -16.129 3.886 1 91.09 89 GLU A CA 1
ATOM 698 C C . GLU A 1 89 ? 1.633 -15.738 3.984 1 91.09 89 GLU A C 1
ATOM 700 O O . GLU A 1 89 ? 2.438 -16.467 4.567 1 91.09 89 GLU A O 1
ATOM 705 N N . HIS A 1 90 ? 1.989 -14.717 3.336 1 93.76 90 HIS A N 1
ATOM 706 C CA . HIS A 1 90 ? 3.34 -14.171 3.394 1 93.76 90 HIS A CA 1
ATOM 707 C C . HIS A 1 90 ? 3.348 -12.685 3.052 1 93.76 90 HIS A C 1
ATOM 709 O O . HIS A 1 90 ? 2.328 -12.134 2.631 1 93.76 90 HIS A O 1
ATOM 715 N N . TYR A 1 91 ? 4.489 -12.101 3.314 1 95.24 91 TYR A N 1
ATOM 716 C CA . TYR A 1 91 ? 4.657 -10.692 2.975 1 95.24 91 TYR A CA 1
ATOM 717 C C . TYR A 1 91 ? 5.71 -10.514 1.888 1 95.24 91 TYR A C 1
ATOM 719 O O . TYR A 1 91 ? 6.394 -11.47 1.515 1 95.24 91 TYR A O 1
ATOM 727 N N . HIS A 1 92 ? 5.735 -9.321 1.34 1 94.82 92 HIS A N 1
ATOM 728 C CA . HIS A 1 92 ? 6.639 -9.036 0.231 1 94.82 92 HIS A CA 1
ATOM 729 C C . HIS A 1 92 ? 7.588 -7.893 0.574 1 94.82 92 HIS A C 1
ATOM 731 O O . HIS A 1 92 ? 7.223 -6.979 1.317 1 94.82 92 HIS A O 1
ATOM 737 N N . ILE A 1 93 ? 8.789 -7.985 0.048 1 95.11 93 ILE A N 1
ATOM 738 C CA . ILE A 1 93 ? 9.719 -6.862 0.004 1 95.11 93 ILE A CA 1
ATOM 739 C C . ILE A 1 93 ? 10.007 -6.486 -1.448 1 95.11 93 ILE A C 1
ATOM 741 O O . ILE A 1 93 ? 10.147 -7.361 -2.306 1 95.11 93 ILE A O 1
ATOM 745 N N . ILE A 1 94 ? 10.055 -5.248 -1.727 1 93.77 94 ILE A N 1
ATOM 746 C CA . ILE A 1 94 ? 10.188 -4.736 -3.087 1 93.77 94 ILE A CA 1
ATOM 747 C C . ILE A 1 94 ? 11.467 -3.911 -3.205 1 93.77 94 ILE A C 1
ATOM 749 O O . ILE A 1 94 ? 11.726 -3.033 -2.378 1 93.77 94 ILE A O 1
ATOM 753 N N . CYS A 1 95 ? 12.221 -4.155 -4.177 1 94.44 95 CYS A N 1
ATOM 754 C CA . CYS A 1 95 ? 13.396 -3.338 -4.461 1 94.44 95 CYS A CA 1
ATOM 755 C C . CYS A 1 95 ? 12.996 -1.999 -5.069 1 94.44 95 CYS A C 1
ATOM 757 O O . CYS A 1 95 ? 12.324 -1.958 -6.101 1 94.44 95 CYS A O 1
ATOM 759 N N . GLU A 1 96 ? 13.486 -0.977 -4.585 1 92.55 96 GLU A N 1
ATOM 760 C CA . GLU A 1 96 ? 13.122 0.362 -5.038 1 92.55 96 GLU A CA 1
ATOM 761 C C . GLU A 1 96 ? 13.882 0.742 -6.306 1 92.55 96 GLU A C 1
ATOM 763 O O . GLU A 1 96 ? 13.52 1.703 -6.988 1 92.55 96 GLU A O 1
ATOM 768 N N . THR A 1 97 ? 14.868 -0.022 -6.661 1 92.84 97 THR A N 1
ATOM 769 C CA . THR A 1 97 ? 15.711 0.295 -7.808 1 92.84 97 THR A CA 1
ATOM 770 C C . THR A 1 97 ? 15.259 -0.481 -9.042 1 92.84 97 THR A C 1
ATOM 772 O O . THR A 1 97 ? 15.002 0.109 -10.094 1 92.84 97 THR A O 1
ATOM 775 N N . CYS A 1 98 ? 15.045 -1.739 -8.987 1 90.22 98 CYS A N 1
ATOM 776 C CA . CYS A 1 98 ? 14.787 -2.545 -10.175 1 90.22 98 CYS A CA 1
ATOM 777 C C . CYS A 1 98 ? 13.361 -3.083 -10.17 1 90.22 98 CYS A C 1
ATOM 779 O O . CYS A 1 98 ? 12.91 -3.667 -11.156 1 90.22 98 CYS A O 1
ATOM 781 N N . GLY A 1 99 ? 12.685 -3.066 -8.965 1 89.54 99 GLY A N 1
ATOM 782 C CA . GLY A 1 99 ? 11.297 -3.497 -8.904 1 89.54 99 GLY A CA 1
ATOM 783 C C . GLY A 1 99 ? 11.142 -4.963 -8.547 1 89.54 99 GLY A C 1
ATOM 784 O O . GLY A 1 99 ? 10.022 -5.467 -8.441 1 89.54 99 GLY A O 1
ATOM 785 N N . LYS A 1 100 ? 12.239 -5.632 -8.29 1 90.95 100 LYS A N 1
ATOM 786 C CA . LYS A 1 100 ? 12.191 -7.035 -7.888 1 90.95 100 LYS A CA 1
ATOM 787 C C . LYS A 1 100 ? 11.381 -7.212 -6.607 1 90.95 100 LYS A C 1
ATOM 789 O O . LYS A 1 100 ? 11.515 -6.425 -5.667 1 90.95 100 LYS A O 1
ATOM 794 N N . ILE A 1 101 ? 10.575 -8.279 -6.562 1 93.14 101 ILE A N 1
ATOM 795 C CA . ILE A 1 101 ? 9.759 -8.592 -5.394 1 93.14 101 ILE A CA 1
ATOM 796 C C . ILE A 1 101 ? 10.16 -9.955 -4.835 1 93.14 101 ILE A C 1
ATOM 798 O O . ILE A 1 101 ? 10.294 -10.925 -5.584 1 93.14 101 ILE A O 1
ATOM 802 N N . GLU A 1 102 ? 10.358 -10.032 -3.576 1 93.71 102 GLU A N 1
ATOM 803 C CA . GLU A 1 102 ? 10.677 -11.295 -2.918 1 93.71 102 GLU A CA 1
ATOM 804 C C . GLU A 1 102 ? 9.751 -11.549 -1.732 1 93.71 102 GLU A C 1
ATOM 806 O O . GLU A 1 102 ? 9.373 -10.614 -1.022 1 93.71 102 GLU A O 1
ATOM 811 N N . ASP A 1 103 ? 9.52 -12.816 -1.525 1 94.83 103 ASP A N 1
ATOM 812 C CA . ASP A 1 103 ? 8.691 -13.235 -0.399 1 94.83 103 ASP A CA 1
ATOM 813 C C . ASP A 1 103 ? 9.52 -13.36 0.877 1 94.83 103 ASP A C 1
ATOM 815 O O . ASP A 1 103 ? 10.703 -13.703 0.823 1 94.83 103 ASP A O 1
ATOM 819 N N . PHE A 1 104 ? 8.851 -13.061 1.961 1 95.56 104 PHE A N 1
ATOM 820 C CA . PHE A 1 104 ? 9.403 -13.435 3.257 1 95.56 104 PHE A CA 1
ATOM 821 C C . PHE A 1 104 ? 8.293 -13.801 4.235 1 95.56 104 PHE A C 1
ATOM 823 O O . PHE A 1 104 ? 7.157 -13.343 4.091 1 95.56 104 PHE A O 1
ATOM 830 N N . HIS A 1 105 ? 8.69 -14.636 5.157 1 93.1 105 HIS A N 1
ATOM 831 C CA . HIS A 1 105 ? 7.696 -15.119 6.109 1 93.1 105 HIS A CA 1
ATOM 832 C C . HIS A 1 105 ? 7.748 -14.325 7.41 1 93.1 105 HIS A C 1
ATOM 834 O O . HIS A 1 105 ? 8.832 -14.012 7.908 1 93.1 105 HIS A O 1
ATOM 840 N N . HIS A 1 106 ? 6.651 -13.941 7.872 1 95.1 106 HIS A N 1
ATOM 841 C CA . HIS A 1 106 ? 6.401 -13.313 9.165 1 95.1 106 HIS A CA 1
ATOM 842 C C . HIS A 1 106 ? 4.99 -13.613 9.66 1 95.1 106 HIS A C 1
ATOM 844 O O . HIS A 1 106 ? 4.051 -13.685 8.863 1 95.1 106 HIS A O 1
ATOM 850 N N . PRO A 1 107 ? 4.912 -13.857 10.964 1 94.14 107 PRO A N 1
ATOM 851 C CA . PRO A 1 107 ? 3.557 -14.104 11.461 1 94.14 107 PRO A CA 1
ATOM 852 C C . PRO A 1 107 ? 2.569 -13.016 11.045 1 94.14 107 PRO A C 1
ATOM 854 O O . PRO A 1 107 ? 2.943 -11.845 10.94 1 94.14 107 PRO A O 1
ATOM 857 N N . TYR A 1 108 ? 1.382 -13.485 10.876 1 94.79 108 TYR A N 1
ATOM 858 C CA . TYR A 1 108 ? 0.304 -12.56 10.543 1 94.79 108 TYR A CA 1
ATOM 859 C C . TYR A 1 108 ? 0.173 -11.472 11.602 1 94.79 108 TYR A C 1
ATOM 861 O O . TYR A 1 108 ? 0.226 -11.754 12.801 1 94.79 108 TYR A O 1
ATOM 869 N N . LEU A 1 109 ? 0.003 -10.259 11.152 1 96.09 109 LEU A N 1
ATOM 870 C CA . LEU A 1 109 ? -0.013 -9.108 12.049 1 96.09 109 LEU A CA 1
ATOM 871 C C . LEU A 1 109 ? -1.416 -8.861 12.592 1 96.09 109 LEU A C 1
ATOM 873 O O . LEU A 1 109 ? -1.927 -7.741 12.518 1 96.09 109 LEU A O 1
ATOM 877 N N . GLY A 1 110 ? -1.941 -9.88 13.2 1 95.75 110 GLY A N 1
ATOM 878 C CA . GLY A 1 110 ? -3.267 -9.768 13.787 1 95.75 110 GLY A CA 1
ATOM 879 C C . GLY A 1 110 ? -3.342 -8.739 14.9 1 95.75 110 GLY A C 1
ATOM 880 O O . GLY A 1 110 ? -4.382 -8.107 15.099 1 95.75 110 GLY A O 1
ATOM 881 N N . GLU A 1 111 ? -2.253 -8.576 15.59 1 95.47 111 GLU A N 1
ATOM 882 C CA . GLU A 1 111 ? -2.204 -7.623 16.695 1 95.47 111 GLU A CA 1
ATOM 883 C C . GLU A 1 111 ? -2.401 -6.193 16.199 1 95.47 111 GLU A C 1
ATOM 885 O O . GLU A 1 111 ? -3.043 -5.381 16.869 1 95.47 111 GLU A O 1
ATOM 890 N N . VAL A 1 112 ? -1.853 -5.929 15.086 1 97.11 112 VAL A N 1
ATOM 891 C CA . VAL A 1 112 ? -2.002 -4.594 14.515 1 97.11 112 VAL A CA 1
ATOM 892 C C . VAL A 1 112 ? -3.466 -4.342 14.164 1 97.11 112 VAL A C 1
ATOM 894 O O . VAL A 1 112 ? -3.997 -3.261 14.427 1 97.11 112 VAL A O 1
ATOM 897 N N . GLU A 1 113 ? -4.095 -5.326 13.594 1 97.56 113 GLU A N 1
ATOM 898 C CA . GLU A 1 113 ? -5.511 -5.223 13.256 1 97.56 113 GLU A CA 1
ATOM 899 C C . GLU A 1 113 ? -6.362 -5.001 14.503 1 97.56 113 GLU A C 1
ATOM 901 O O . GLU A 1 113 ? -7.285 -4.184 14.494 1 97.56 113 GLU A O 1
ATOM 906 N N . ARG A 1 114 ? -6.003 -5.719 15.517 1 97.43 114 ARG A N 1
ATOM 907 C CA . ARG A 1 114 ? -6.738 -5.575 16.77 1 97.43 114 ARG A CA 1
ATOM 908 C C . ARG A 1 114 ? -6.549 -4.181 17.358 1 97.43 114 ARG A C 1
ATOM 910 O O . ARG A 1 114 ? -7.504 -3.573 17.847 1 97.43 114 ARG A O 1
ATOM 917 N N . ALA A 1 115 ? -5.338 -3.728 17.344 1 97.18 115 ALA A N 1
ATOM 918 C CA . ALA A 1 115 ? -5.049 -2.384 17.838 1 97.18 115 ALA A CA 1
ATOM 919 C C . ALA A 1 115 ? -5.835 -1.332 17.061 1 97.18 115 ALA A C 1
ATOM 921 O O . ALA A 1 115 ? -6.39 -0.402 17.65 1 97.18 115 ALA A O 1
ATOM 922 N N . ALA A 1 116 ? -5.891 -1.45 15.753 1 97.78 116 ALA A N 1
ATOM 923 C CA . ALA A 1 116 ? -6.64 -0.528 14.904 1 97.78 116 ALA A CA 1
ATOM 924 C C . ALA A 1 116 ? -8.126 -0.55 15.247 1 97.78 116 ALA A C 1
ATOM 926 O O . ALA A 1 116 ? -8.748 0.503 15.41 1 97.78 116 ALA A O 1
ATOM 927 N N . ALA A 1 117 ? -8.642 -1.724 15.366 1 97.72 117 ALA A N 1
ATOM 928 C CA . ALA A 1 117 ? -10.058 -1.878 15.69 1 97.72 117 ALA A CA 1
ATOM 929 C C . ALA A 1 117 ? -10.387 -1.231 17.032 1 97.72 117 ALA A C 1
ATOM 931 O O . ALA A 1 117 ? -11.369 -0.494 17.149 1 97.72 117 ALA A O 1
ATOM 932 N N . LYS A 1 118 ? -9.573 -1.481 17.986 1 97.3 118 LYS A N 1
ATOM 933 C CA . LYS A 1 118 ? -9.799 -0.991 19.342 1 97.3 118 LYS A CA 1
ATOM 934 C C . LYS A 1 118 ? -9.733 0.533 19.395 1 97.3 118 LYS A C 1
ATOM 936 O O . LYS A 1 118 ? -10.554 1.173 20.056 1 97.3 118 LYS A O 1
ATOM 941 N N . SER A 1 119 ? -8.859 1.053 18.693 1 96.44 119 SER A N 1
ATOM 942 C CA . SER A 1 119 ? -8.588 2.483 18.804 1 96.44 119 SER A CA 1
ATOM 943 C C . SER A 1 119 ? -9.561 3.297 17.957 1 96.44 119 SER A C 1
ATOM 945 O O . SER A 1 119 ? -9.801 4.473 18.237 1 96.44 119 SER A O 1
ATOM 947 N N . THR A 1 120 ? -10.163 2.718 16.947 1 95.62 120 THR A N 1
ATOM 948 C CA . THR A 1 120 ? -10.904 3.535 15.993 1 95.62 120 THR A CA 1
ATOM 949 C C . THR A 1 120 ? -12.365 3.1 15.929 1 95.62 120 THR A C 1
ATOM 951 O O . THR A 1 120 ? -13.212 3.826 15.404 1 95.62 120 THR A O 1
ATOM 954 N N . GLY A 1 121 ? -12.632 1.862 16.358 1 96.48 121 GLY A N 1
ATOM 955 C CA . GLY A 1 121 ? -13.99 1.345 16.301 1 96.48 121 GLY A CA 1
ATOM 956 C C . GLY A 1 121 ? -14.337 0.728 14.959 1 96.48 121 GLY A C 1
ATOM 957 O O . GLY A 1 121 ? -15.476 0.312 14.737 1 96.48 121 GLY A O 1
ATOM 958 N N . PHE A 1 122 ? -13.436 0.63 14.048 1 97.53 122 PHE A N 1
ATOM 959 C CA . PHE A 1 122 ? -13.654 0.003 12.75 1 97.53 122 PHE A CA 1
ATOM 960 C C . PHE A 1 122 ? -13.883 -1.495 12.904 1 97.53 122 PHE A C 1
ATOM 962 O O . PHE A 1 122 ? -13.331 -2.123 13.809 1 97.53 122 PHE A O 1
ATOM 969 N N . THR A 1 123 ? -14.684 -2.071 12.031 1 97.89 123 THR A N 1
ATOM 970 C CA . THR A 1 123 ? -14.613 -3.503 11.759 1 97.89 123 THR A CA 1
ATOM 971 C C . THR A 1 123 ? -13.505 -3.807 10.754 1 97.89 123 THR A C 1
ATOM 973 O O . THR A 1 123 ? -13.66 -3.556 9.557 1 97.89 123 THR A O 1
ATOM 976 N N . VAL A 1 124 ? -12.45 -4.321 11.265 1 97.79 124 VAL A N 1
ATOM 977 C CA . VAL A 1 124 ? -11.258 -4.513 10.446 1 97.79 124 VAL A CA 1
ATOM 978 C C . VAL A 1 124 ? -11.443 -5.729 9.54 1 97.79 124 VAL A C 1
ATOM 980 O O . VAL A 1 124 ? -11.948 -6.766 9.978 1 97.79 124 VAL A O 1
ATOM 983 N N . LYS A 1 125 ? -11.065 -5.658 8.294 1 96.52 125 LYS A N 1
ATOM 984 C CA . LYS A 1 125 ? -11.189 -6.723 7.303 1 96.52 125 LYS A CA 1
ATOM 985 C C . LYS A 1 125 ? -9.824 -7.311 6.956 1 96.52 125 LYS A C 1
ATOM 987 O O . LYS A 1 125 ? -9.732 -8.45 6.494 1 96.52 125 LYS A O 1
ATOM 992 N N . GLY A 1 126 ? -8.819 -6.509 7.1 1 95.49 126 GLY A N 1
ATOM 993 C CA . GLY A 1 126 ? -7.48 -6.981 6.786 1 95.49 126 GLY A CA 1
ATOM 994 C C . GLY A 1 126 ? -6.456 -5.865 6.711 1 95.49 126 GLY A C 1
ATOM 995 O O . GLY A 1 126 ? -6.729 -4.736 7.121 1 95.49 126 GLY A O 1
ATOM 996 N N . HIS A 1 127 ? -5.193 -6.265 6.259 1 94.73 127 HIS A N 1
ATOM 997 C CA . HIS A 1 127 ? -4.126 -5.282 6.109 1 94.73 127 HIS A CA 1
ATOM 998 C C . HIS A 1 127 ? -3.251 -5.597 4.901 1 94.73 127 HIS A C 1
ATOM 1000 O O . HIS A 1 127 ? -3.289 -6.713 4.376 1 94.73 127 HIS A O 1
ATOM 1006 N N . ARG A 1 128 ? -2.635 -4.596 4.509 1 90.44 128 ARG A N 1
ATOM 1007 C CA . ARG A 1 128 ? -1.598 -4.702 3.488 1 90.44 128 ARG A CA 1
ATOM 1008 C C . ARG A 1 128 ? -0.26 -4.188 4.01 1 90.44 128 ARG A C 1
ATOM 1010 O O . ARG A 1 128 ? -0.183 -3.082 4.55 1 90.44 128 ARG A O 1
ATOM 1017 N N . LEU A 1 129 ? 0.733 -5.014 3.872 1 94.24 129 LEU A N 1
ATOM 1018 C CA . LEU A 1 129 ? 2.079 -4.648 4.301 1 94.24 129 LEU A CA 1
ATOM 1019 C C . LEU A 1 129 ? 3.076 -4.814 3.159 1 94.24 129 LEU A C 1
ATOM 1021 O O . LEU A 1 129 ? 3.12 -5.865 2.515 1 94.24 129 LEU A O 1
ATOM 1025 N N . GLU A 1 130 ? 3.784 -3.807 2.924 1 91.06 130 GLU A N 1
ATOM 1026 C CA . GLU A 1 130 ? 4.893 -3.842 1.975 1 91.06 130 GLU A CA 1
ATOM 1027 C C . GLU A 1 130 ? 6.186 -3.349 2.619 1 91.06 130 GLU A C 1
ATOM 1029 O O . GLU A 1 130 ? 6.202 -2.302 3.269 1 91.06 130 GLU A O 1
ATOM 1034 N N . VAL A 1 131 ? 7.131 -4.088 2.433 1 96.02 131 VAL A N 1
ATOM 1035 C CA . VAL A 1 131 ? 8.464 -3.663 2.848 1 96.02 131 VAL A CA 1
ATOM 1036 C C . VAL A 1 131 ? 9.267 -3.217 1.628 1 96.02 131 VAL A C 1
ATOM 1038 O O . VAL A 1 131 ? 9.125 -3.785 0.542 1 96.02 131 VAL A O 1
ATOM 1041 N N . TYR A 1 132 ? 10.091 -2.221 1.819 1 95.4 132 TYR A N 1
ATOM 1042 C CA . TYR A 1 132 ? 10.901 -1.703 0.722 1 95.4 132 TYR A CA 1
ATOM 1043 C C . TYR A 1 132 ? 12.382 -1.727 1.079 1 95.4 132 TYR A C 1
ATOM 1045 O O . TYR A 1 132 ? 12.751 -1.52 2.238 1 95.4 132 TYR A O 1
ATOM 1053 N N . GLY A 1 133 ? 13.168 -1.884 0.03 1 96.81 133 GLY A N 1
ATOM 1054 C CA . GLY A 1 133 ? 14.615 -1.882 0.18 1 96.81 133 GLY A CA 1
ATOM 1055 C C . GLY A 1 133 ? 15.352 -1.982 -1.142 1 96.81 133 GLY A C 1
ATOM 1056 O O . GLY A 1 133 ? 14.795 -1.663 -2.194 1 96.81 133 GLY A O 1
ATOM 1057 N N . VAL A 1 134 ? 1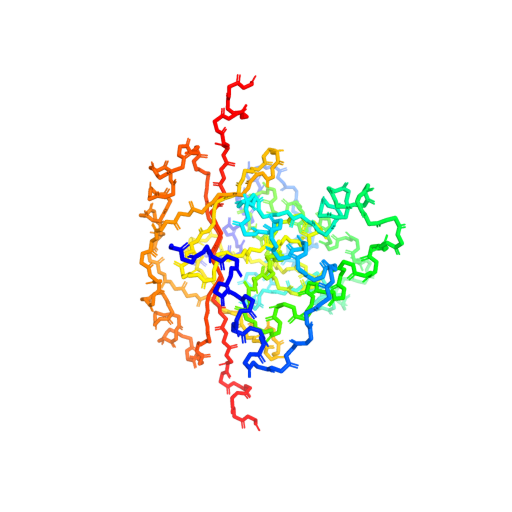6.689 -2.248 -1.012 1 97.55 134 VAL A N 1
ATOM 1058 C CA . VAL A 1 134 ? 17.543 -2.438 -2.18 1 97.55 134 VAL A CA 1
ATOM 1059 C C . VAL A 1 134 ? 18.097 -3.861 -2.19 1 97.55 134 VAL A C 1
ATOM 1061 O O . VAL A 1 134 ? 18.66 -4.321 -1.194 1 97.55 134 VAL A O 1
ATOM 1064 N N . CYS A 1 135 ? 17.834 -4.512 -3.238 1 95.96 135 CYS A N 1
ATOM 1065 C CA . CYS A 1 135 ? 18.262 -5.904 -3.313 1 95.96 135 CYS A CA 1
ATOM 1066 C C . CYS A 1 135 ? 19.769 -6.002 -3.514 1 95.96 135 CYS A C 1
ATOM 1068 O O . CYS A 1 135 ? 20.423 -5.007 -3.831 1 95.96 135 CYS A O 1
ATOM 1070 N N . GLU A 1 136 ? 20.303 -7.218 -3.386 1 93.28 136 GLU A N 1
ATOM 1071 C CA . GLU A 1 136 ? 21.741 -7.455 -3.474 1 93.28 136 GLU A CA 1
ATOM 1072 C C . GLU A 1 136 ? 22.283 -7.055 -4.843 1 93.28 136 GLU A C 1
ATOM 1074 O O . GLU A 1 136 ? 23.362 -6.466 -4.942 1 93.28 136 GLU A O 1
ATOM 1079 N N . GLY A 1 137 ? 21.542 -7.369 -5.86 1 93.16 137 GLY A N 1
ATOM 1080 C CA . GLY A 1 137 ? 21.966 -7.069 -7.218 1 93.16 137 GLY A CA 1
ATOM 1081 C C . GLY A 1 137 ? 22.121 -5.583 -7.481 1 93.16 137 GLY A C 1
ATOM 1082 O O . GLY A 1 137 ? 22.963 -5.173 -8.282 1 93.16 137 GLY A O 1
ATOM 1083 N N . CYS A 1 138 ? 21.351 -4.787 -6.865 1 94.38 138 CYS A N 1
ATOM 1084 C CA . CYS A 1 138 ? 21.371 -3.341 -7.059 1 94.38 138 CYS A CA 1
ATOM 1085 C C . CYS A 1 138 ? 22.32 -2.672 -6.073 1 94.38 138 CYS A C 1
ATOM 1087 O O . CYS A 1 138 ? 22.754 -1.54 -6.293 1 94.38 138 CYS A O 1
ATOM 1089 N N . SER A 1 139 ? 22.51 -3.269 -4.954 1 86.5 139 SER A N 1
ATOM 1090 C CA . SER A 1 139 ? 23.427 -2.706 -3.969 1 86.5 139 SER A CA 1
ATOM 1091 C C . SER A 1 139 ? 24.87 -2.763 -4.46 1 86.5 139 SER A C 1
ATOM 1093 O O . SER A 1 139 ? 25.693 -1.926 -4.083 1 86.5 139 SER A O 1
ATOM 1095 N N . GLU A 1 140 ? 25.177 -3.706 -5.17 1 78.47 140 GLU A N 1
ATOM 1096 C CA . GLU A 1 140 ? 26.533 -3.881 -5.683 1 78.47 140 GLU A CA 1
ATOM 1097 C C . GLU A 1 140 ? 26.801 -2.952 -6.863 1 78.47 140 GLU A C 1
ATOM 1099 O O . GLU A 1 140 ? 27.95 -2.773 -7.27 1 78.47 140 GLU A O 1
ATOM 1104 N N . GLN A 1 141 ? 25.872 -2.181 -7.253 1 65.17 141 GLN A N 1
ATOM 1105 C CA . GLN A 1 141 ? 26.149 -1.243 -8.336 1 65.17 141 GLN A CA 1
ATOM 1106 C C . GLN A 1 141 ? 26.504 0.137 -7.79 1 65.17 141 GLN A C 1
ATOM 1108 O O . GLN A 1 141 ? 27.368 0.824 -8.34 1 65.17 141 GLN A O 1
ATOM 1113 N N . MET B 1 1 ? 0.24 29.026 24.992 1 54.32 1 MET B N 1
ATOM 1114 C CA . MET B 1 1 ? 0.546 27.684 24.503 1 54.32 1 MET B CA 1
ATOM 1115 C C . MET B 1 1 ? 0.572 27.653 22.979 1 54.32 1 MET B C 1
ATOM 1117 O O . MET B 1 1 ? -0.414 28.008 22.33 1 54.32 1 MET B O 1
ATOM 1121 N N . THR B 1 2 ? 1.743 27.613 22.432 1 71.83 2 THR B N 1
ATOM 1122 C CA . THR B 1 2 ? 1.894 27.717 20.985 1 71.83 2 THR B CA 1
ATOM 1123 C C . THR B 1 2 ? 1.153 26.584 20.281 1 71.83 2 THR B C 1
ATOM 1125 O O . THR B 1 2 ? 1.251 25.424 20.688 1 71.83 2 THR B O 1
ATOM 1128 N N . THR B 1 3 ? 0.219 27.036 19.426 1 87.04 3 THR B N 1
ATOM 1129 C CA . THR B 1 3 ? -0.573 26.056 18.691 1 87.04 3 THR B CA 1
ATOM 1130 C C . THR B 1 3 ? 0.312 25.239 17.754 1 87.04 3 THR B C 1
ATOM 1132 O O . THR B 1 3 ? 1.464 25.602 17.505 1 87.04 3 THR B O 1
ATOM 1135 N N . ARG B 1 4 ? -0.021 24.074 17.409 1 88.11 4 ARG B N 1
ATOM 1136 C CA . ARG B 1 4 ? 0.683 23.248 16.432 1 88.11 4 ARG B CA 1
ATOM 1137 C C . ARG B 1 4 ? 1.027 24.052 15.183 1 88.11 4 ARG B C 1
ATOM 1139 O O . ARG B 1 4 ? 2.119 23.908 14.628 1 88.11 4 ARG B O 1
ATOM 1146 N N . VAL B 1 5 ? 0.165 24.899 14.868 1 92.45 5 VAL B N 1
ATOM 1147 C CA . VAL B 1 5 ? 0.351 25.689 13.655 1 92.45 5 VAL B CA 1
ATOM 1148 C C . VAL B 1 5 ? 1.484 26.692 13.861 1 92.45 5 VAL B C 1
ATOM 1150 O O . VAL B 1 5 ? 2.349 26.848 12.996 1 92.45 5 VAL B O 1
ATOM 1153 N N . GLN B 1 6 ? 1.544 27.341 14.931 1 92.79 6 GLN B N 1
ATOM 1154 C CA . GLN B 1 6 ? 2.575 28.333 15.219 1 92.79 6 GLN B CA 1
ATOM 1155 C C . GLN B 1 6 ? 3.961 27.695 15.242 1 92.79 6 GLN B C 1
ATOM 1157 O O . GLN B 1 6 ? 4.922 28.269 14.725 1 92.79 6 GLN B O 1
ATOM 1162 N N . HIS B 1 7 ? 4.019 26.567 15.86 1 93.09 7 HIS B N 1
ATOM 1163 C CA . HIS B 1 7 ? 5.284 25.84 15.885 1 93.09 7 HIS B CA 1
ATOM 1164 C C . HIS B 1 7 ? 5.75 25.497 14.474 1 93.09 7 HIS B C 1
ATOM 1166 O O . HIS B 1 7 ? 6.925 25.674 14.144 1 93.09 7 HIS B O 1
ATOM 1172 N N . ALA B 1 8 ? 4.812 25.043 13.7 1 93.89 8 ALA B N 1
ATOM 1173 C CA . ALA B 1 8 ? 5.131 24.679 12.322 1 93.89 8 ALA B CA 1
ATOM 1174 C C . ALA B 1 8 ? 5.581 25.899 11.523 1 93.89 8 ALA B C 1
ATOM 1176 O O . ALA B 1 8 ? 6.547 25.827 10.759 1 93.89 8 ALA B O 1
ATOM 1177 N N . LEU B 1 9 ? 4.942 27.002 11.74 1 94.52 9 LEU B N 1
ATOM 1178 C CA . LEU B 1 9 ? 5.291 28.228 11.031 1 94.52 9 LEU B CA 1
ATOM 1179 C C . LEU B 1 9 ? 6.689 28.7 11.418 1 94.52 9 LEU B C 1
ATOM 1181 O O . LEU B 1 9 ? 7.455 29.151 10.564 1 94.52 9 LEU B O 1
ATOM 1185 N N . GLU B 1 10 ? 6.977 28.559 12.616 1 94.63 10 GLU B N 1
ATOM 1186 C CA . GLU B 1 10 ? 8.302 28.942 13.095 1 94.63 10 GLU B CA 1
ATOM 1187 C C . GLU B 1 10 ? 9.386 28.063 12.478 1 94.63 10 GLU B C 1
ATOM 1189 O O . GLU B 1 10 ? 10.436 28.561 12.066 1 94.63 10 GLU B O 1
ATOM 1194 N N . GLN B 1 11 ? 9.09 26.83 12.444 1 93.94 11 GLN B N 1
ATOM 1195 C CA . GLN B 1 11 ? 10.044 25.902 11.847 1 93.94 11 GLN B CA 1
ATOM 1196 C C . GLN B 1 11 ? 10.27 26.218 10.371 1 93.94 11 GLN B C 1
ATOM 1198 O O . GLN B 1 11 ? 11.399 26.15 9.882 1 93.94 11 GLN B O 1
ATOM 1203 N N . LEU B 1 12 ? 9.206 26.556 9.677 1 95.49 12 LEU B N 1
ATOM 1204 C CA . LEU B 1 12 ? 9.311 26.91 8.265 1 95.49 12 LEU B CA 1
ATOM 1205 C C . LEU B 1 12 ? 10.172 28.155 8.08 1 95.49 12 LEU 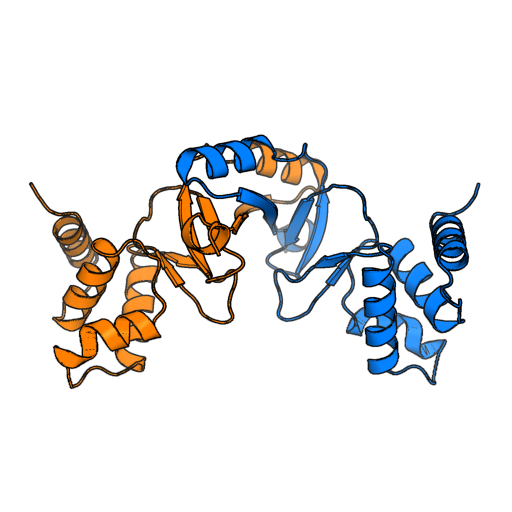B C 1
ATOM 1207 O O . LEU B 1 12 ? 11.019 28.203 7.185 1 95.49 12 LEU B O 1
ATOM 1211 N N . LYS B 1 13 ? 10.022 29.062 8.924 1 94.34 13 LYS B N 1
ATOM 1212 C CA . LYS B 1 13 ? 10.798 30.297 8.866 1 94.34 13 LYS B CA 1
ATOM 1213 C C . LYS B 1 13 ? 12.281 30.026 9.098 1 94.34 13 LYS B C 1
ATOM 1215 O O . LYS B 1 13 ? 13.134 30.558 8.384 1 94.34 13 LYS B O 1
ATOM 1220 N N . ILE B 1 14 ? 12.544 29.206 9.996 1 94.21 14 ILE B N 1
ATOM 1221 C CA . ILE B 1 14 ? 13.915 28.843 10.339 1 94.21 14 ILE B CA 1
ATOM 1222 C C . ILE B 1 14 ? 14.58 28.156 9.149 1 94.21 14 ILE B C 1
ATOM 1224 O O . ILE B 1 14 ? 15.774 28.343 8.904 1 94.21 14 ILE B O 1
ATOM 1228 N N . ASN B 1 15 ? 13.796 27.476 8.411 1 93.01 15 ASN B N 1
ATOM 1229 C CA . ASN B 1 15 ? 14.32 26.742 7.264 1 93.01 15 ASN B CA 1
ATOM 1230 C C . ASN B 1 15 ? 14.333 27.605 6.005 1 93.01 15 ASN B C 1
ATOM 1232 O O . ASN B 1 15 ? 14.596 27.107 4.909 1 93.01 15 ASN B O 1
ATOM 1236 N N . GLY B 1 16 ? 13.874 28.829 6.119 1 93.51 16 GLY B N 1
ATOM 1237 C CA . GLY B 1 16 ? 13.994 29.774 5.02 1 93.51 16 GLY B CA 1
ATOM 1238 C C . GLY B 1 16 ? 12.794 29.767 4.093 1 93.51 16 GLY B C 1
ATOM 1239 O O . GLY B 1 16 ? 12.876 30.243 2.959 1 93.51 16 GLY B O 1
ATOM 1240 N N . VAL B 1 17 ? 11.791 29.209 4.579 1 94.31 17 VAL B N 1
ATOM 1241 C CA . VAL B 1 17 ? 10.593 29.152 3.748 1 94.31 17 VAL B CA 1
ATOM 1242 C C . VAL B 1 17 ? 9.725 30.382 4.008 1 94.31 17 VAL B C 1
ATOM 1244 O O . VAL B 1 17 ? 9.408 30.694 5.158 1 94.31 17 VAL B O 1
ATOM 1247 N N . ARG B 1 18 ? 9.39 31.136 2.902 1 94.37 18 ARG B N 1
ATOM 1248 C CA . ARG B 1 18 ? 8.514 32.3 3 1 94.37 18 ARG B CA 1
ATOM 1249 C C . ARG B 1 18 ? 7.088 31.884 3.344 1 94.37 18 ARG B C 1
ATOM 1251 O O . ARG B 1 18 ? 6.524 30.993 2.705 1 94.37 18 ARG B O 1
ATOM 1258 N N . ILE B 1 19 ? 6.605 32.641 4.306 1 95.54 19 ILE B N 1
ATOM 1259 C CA . ILE B 1 19 ? 5.227 32.365 4.698 1 95.54 19 ILE B CA 1
ATOM 1260 C C . ILE B 1 19 ? 4.282 33.312 3.961 1 95.54 19 ILE B C 1
ATOM 1262 O O . ILE B 1 19 ? 4.287 34.521 4.209 1 95.54 19 ILE B O 1
ATOM 1266 N N . THR B 1 20 ? 3.461 32.842 3.012 1 94.73 20 THR B N 1
ATOM 1267 C CA . THR B 1 20 ? 2.398 33.587 2.345 1 94.73 20 THR B CA 1
ATOM 1268 C C . THR B 1 20 ? 1.05 33.313 3.005 1 94.73 20 THR B C 1
ATOM 1270 O O . THR B 1 20 ? 0.91 32.357 3.771 1 94.73 20 THR B O 1
ATOM 1273 N N . PRO B 1 21 ? 0.097 34.158 2.754 1 95.55 21 PRO B N 1
ATOM 1274 C CA . PRO B 1 21 ? -1.238 33.908 3.304 1 95.55 21 PRO B CA 1
ATOM 1275 C C . PRO B 1 21 ? -1.804 32.553 2.887 1 95.55 21 PRO B C 1
ATOM 1277 O O . PRO B 1 21 ? -2.433 31.867 3.697 1 95.55 21 PRO B O 1
ATOM 1280 N N . GLN B 1 22 ? -1.546 32.111 1.716 1 95.11 22 GLN B N 1
ATOM 1281 C CA . GLN B 1 22 ? -2.034 30.833 1.209 1 95.11 22 GLN B CA 1
ATOM 1282 C C . GLN B 1 22 ? -1.355 29.665 1.918 1 95.11 22 GLN B C 1
ATOM 1284 O O . GLN B 1 22 ? -2.017 28.704 2.317 1 95.11 22 GLN B O 1
ATOM 1289 N N . ARG B 1 23 ? -0.09 29.832 2.1 1 95.18 23 ARG B N 1
ATOM 1290 C CA . ARG B 1 23 ? 0.655 28.792 2.8 1 95.18 23 ARG B CA 1
ATOM 1291 C C . ARG B 1 23 ? 0.178 28.652 4.242 1 95.18 23 ARG B C 1
ATOM 1293 O O . ARG B 1 23 ? -0.007 27.537 4.735 1 95.18 23 ARG B O 1
ATOM 1300 N N . HIS B 1 24 ? 0.007 29.773 4.828 1 95.82 24 HIS B N 1
ATOM 1301 C CA . HIS B 1 24 ? -0.505 29.784 6.194 1 95.82 24 HIS B CA 1
ATOM 1302 C C . HIS B 1 24 ? -1.876 29.121 6.273 1 95.82 24 HIS B C 1
ATOM 1304 O O . HIS B 1 24 ? -2.126 28.308 7.165 1 95.82 24 HIS B O 1
ATOM 1310 N N . ALA B 1 25 ? -2.712 29.441 5.389 1 96.77 25 ALA B N 1
ATOM 1311 C CA . ALA B 1 25 ? -4.079 28.927 5.379 1 96.77 25 ALA B CA 1
ATOM 1312 C C . ALA B 1 25 ? -4.095 27.417 5.16 1 96.77 25 ALA B C 1
ATOM 1314 O O . ALA B 1 25 ? -4.83 26.693 5.836 1 96.77 25 ALA B O 1
ATOM 1315 N N . ILE B 1 26 ? -3.308 26.968 4.273 1 97.19 26 ILE B N 1
ATOM 1316 C CA . ILE B 1 26 ? -3.259 25.547 3.947 1 97.19 26 ILE B CA 1
ATOM 1317 C C . ILE B 1 26 ? -2.719 24.762 5.139 1 97.19 26 ILE B C 1
ATOM 1319 O O . ILE B 1 26 ? -3.289 23.74 5.528 1 97.19 26 ILE B O 1
ATOM 1323 N N . LEU B 1 27 ? -1.666 25.282 5.699 1 96.38 27 LEU B N 1
ATOM 1324 C CA . LEU B 1 27 ? -1.071 24.624 6.858 1 96.38 27 LEU B CA 1
ATOM 1325 C C . LEU B 1 27 ? -2.052 24.588 8.025 1 96.38 27 LEU B C 1
ATOM 1327 O O . LEU B 1 27 ? -2.208 23.554 8.679 1 96.38 27 LEU B O 1
ATOM 1331 N N . THR B 1 28 ? -2.737 25.674 8.24 1 96.35 28 THR B N 1
ATOM 1332 C CA . THR B 1 28 ? -3.727 25.761 9.308 1 96.35 28 THR B CA 1
ATOM 1333 C C . THR B 1 28 ? -4.857 24.761 9.08 1 96.35 28 THR B C 1
ATOM 1335 O O . THR B 1 28 ? -5.232 24.023 9.994 1 96.35 28 THR B O 1
ATOM 1338 N N . TYR B 1 29 ? -5.36 24.715 7.885 1 96.97 29 TYR B N 1
ATOM 1339 C CA . TYR B 1 29 ? -6.431 23.79 7.534 1 96.97 29 TYR B CA 1
ATOM 1340 C C . TYR B 1 29 ? -6.028 22.35 7.831 1 96.97 29 TYR B C 1
ATOM 1342 O O . TYR B 1 29 ? -6.791 21.599 8.444 1 96.97 29 TYR B O 1
ATOM 1350 N N . LEU B 1 30 ? -4.811 22.004 7.41 1 96.48 30 LEU B N 1
ATOM 1351 C CA . LEU B 1 30 ? -4.325 20.638 7.571 1 96.48 30 LEU B CA 1
ATOM 1352 C C . LEU B 1 30 ? -4.138 20.298 9.046 1 96.48 30 LEU B C 1
ATOM 1354 O O . LEU B 1 30 ? -4.47 19.192 9.48 1 96.48 30 LEU B O 1
ATOM 1358 N N . MET B 1 31 ? -3.677 21.204 9.806 1 93.9 31 MET B N 1
ATOM 1359 C CA . MET B 1 31 ? -3.339 20.928 11.199 1 93.9 31 MET B CA 1
ATOM 1360 C C . MET B 1 31 ? -4.585 20.953 12.077 1 93.9 31 MET B C 1
ATOM 1362 O O . MET B 1 31 ? -4.599 20.364 13.16 1 93.9 31 MET B O 1
ATOM 1366 N N . GLU B 1 32 ? -5.62 21.566 11.514 1 92.02 32 GLU B N 1
ATOM 1367 C CA . GLU B 1 32 ? -6.86 21.648 12.28 1 92.02 32 GLU B CA 1
ATOM 1368 C C . GLU B 1 32 ? -7.863 20.594 11.82 1 92.02 32 GLU B C 1
ATOM 1370 O O . GLU B 1 32 ? -8.868 20.351 12.492 1 92.02 32 GLU B O 1
ATOM 1375 N N . ASN B 1 33 ? -7.637 20.011 10.659 1 86.88 33 ASN B N 1
ATOM 1376 C CA . ASN B 1 33 ? -8.487 18.963 10.102 1 86.88 33 ASN B CA 1
ATOM 1377 C C . ASN B 1 33 ? -7.718 17.659 9.915 1 86.88 33 ASN B C 1
ATOM 1379 O O . ASN B 1 33 ? -7.126 17.428 8.859 1 86.88 33 ASN B O 1
ATOM 1383 N N . MET B 1 34 ? -7.895 16.762 10.796 1 81.47 34 MET B N 1
ATOM 1384 C CA . MET B 1 34 ? -7.083 15.549 10.789 1 81.47 34 MET B CA 1
ATOM 1385 C C . MET B 1 34 ? -7.763 14.443 9.988 1 81.47 34 MET B C 1
ATOM 1387 O O . MET B 1 34 ? -7.569 13.259 10.268 1 81.47 34 MET B O 1
ATOM 1391 N N . GLY B 1 35 ? -8.481 14.821 8.912 1 89.42 35 GLY B N 1
ATOM 1392 C CA . GLY B 1 35 ? -9.221 13.878 8.088 1 89.42 35 GLY B CA 1
ATOM 1393 C C . GLY B 1 35 ? -8.462 13.444 6.849 1 89.42 35 GLY B C 1
ATOM 1394 O O . GLY B 1 35 ? -9.014 12.761 5.984 1 89.42 35 GLY B O 1
ATOM 1395 N N . HIS B 1 36 ? -7.225 13.896 6.708 1 94.61 36 HIS B N 1
ATOM 1396 C CA . HIS B 1 36 ? -6.388 13.556 5.564 1 94.61 36 HIS B CA 1
ATOM 1397 C C . HIS B 1 36 ? -7.032 14.004 4.257 1 94.61 36 HIS B C 1
ATOM 1399 O O . HIS B 1 36 ? -7.305 13.181 3.38 1 94.61 36 HIS B O 1
ATOM 1405 N N . PRO B 1 37 ? -7.204 15.249 4.08 1 94.15 37 PRO B N 1
ATOM 1406 C CA . PRO B 1 37 ? -7.919 15.753 2.905 1 94.15 37 PRO B CA 1
ATOM 1407 C C . PRO B 1 37 ? -7.128 15.573 1.611 1 94.15 37 PRO B C 1
ATOM 1409 O O . PRO B 1 37 ? -5.901 15.447 1.646 1 94.15 37 PRO B O 1
ATOM 1412 N N . THR B 1 38 ? -7.86 15.532 0.499 1 93.27 38 THR B N 1
ATOM 1413 C CA . THR B 1 38 ? -7.258 15.647 -0.825 1 93.27 38 THR B CA 1
ATOM 1414 C C . THR B 1 38 ? -6.962 17.106 -1.16 1 93.27 38 THR B C 1
ATOM 1416 O O . THR B 1 38 ? -7.445 18.015 -0.481 1 93.27 38 THR B O 1
ATOM 1419 N N . ALA B 1 39 ? -6.157 17.265 -2.22 1 94.96 39 ALA B N 1
ATOM 1420 C CA . ALA B 1 39 ? -5.895 18.622 -2.691 1 94.96 39 ALA B CA 1
ATOM 1421 C C . ALA B 1 39 ? -7.191 19.326 -3.084 1 94.96 39 ALA B C 1
ATOM 1423 O O . ALA B 1 39 ? -7.377 20.509 -2.788 1 94.96 39 ALA B O 1
ATOM 1424 N N . ASP B 1 40 ? -8.065 18.589 -3.655 1 94.59 40 ASP B N 1
ATOM 1425 C CA . ASP B 1 40 ? -9.347 19.148 -4.075 1 94.59 40 ASP B CA 1
ATOM 1426 C C . ASP B 1 40 ? -10.179 19.579 -2.869 1 94.59 40 ASP B C 1
ATOM 1428 O O . ASP B 1 40 ? -10.809 20.639 -2.891 1 94.59 40 ASP B O 1
ATOM 1432 N N . GLU B 1 41 ? -10.184 18.852 -1.886 1 94.38 41 GLU B N 1
ATOM 1433 C CA . GLU B 1 41 ? -10.913 19.194 -0.668 1 94.38 41 GLU B CA 1
ATOM 1434 C C . GLU B 1 41 ? -10.34 20.448 -0.015 1 94.38 41 GLU B C 1
ATOM 1436 O O . GLU B 1 41 ? -11.088 21.297 0.474 1 94.38 41 GLU B O 1
ATOM 1441 N N . ILE B 1 42 ? -9.048 20.483 0.018 1 96.81 42 ILE B N 1
ATOM 1442 C CA . ILE B 1 42 ? -8.385 21.658 0.573 1 96.81 42 ILE B CA 1
ATOM 1443 C C . ILE B 1 42 ? -8.761 22.894 -0.241 1 96.81 42 ILE B C 1
ATOM 1445 O O . ILE B 1 42 ? -9.135 23.925 0.322 1 96.81 42 ILE B O 1
ATOM 1449 N N . TYR B 1 43 ? -8.714 22.728 -1.586 1 97.6 43 TYR B N 1
ATOM 1450 C CA . TYR B 1 43 ? -9.064 23.827 -2.479 1 97.6 43 TYR B CA 1
ATOM 1451 C C . TYR B 1 43 ? -10.487 24.308 -2.221 1 97.6 43 TYR B C 1
ATOM 1453 O O . TYR B 1 43 ?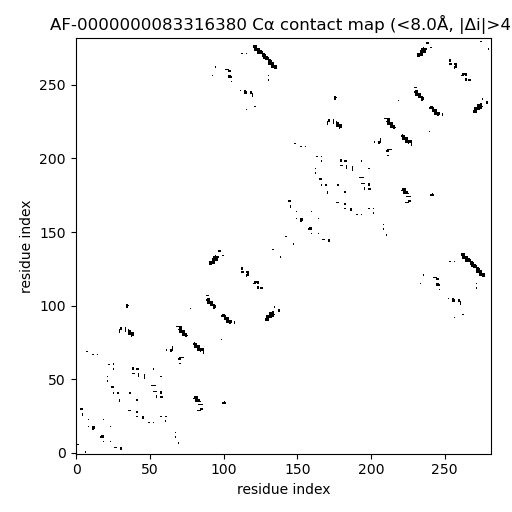 -10.72 25.504 -2.031 1 97.6 43 TYR B O 1
ATOM 1461 N N . ARG B 1 44 ? -11.363 23.468 -2.157 1 96.66 44 ARG B N 1
ATOM 1462 C CA . ARG B 1 44 ? -12.769 23.813 -1.973 1 96.66 44 ARG B CA 1
ATOM 1463 C C . ARG B 1 44 ? -12.996 24.484 -0.623 1 96.66 44 ARG B C 1
ATOM 1465 O O . ARG B 1 44 ? -13.831 25.384 -0.504 1 96.66 44 ARG B O 1
ATOM 1472 N N . ALA B 1 45 ? -12.299 24.022 0.335 1 96.75 45 ALA B N 1
ATOM 1473 C CA . ALA B 1 45 ? -12.467 24.561 1.682 1 96.75 45 ALA B CA 1
ATOM 1474 C C . ALA B 1 45 ? -11.927 25.985 1.774 1 96.75 45 ALA B C 1
ATOM 1476 O O . ALA B 1 45 ? -12.464 26.813 2.514 1 96.75 45 ALA B O 1
ATOM 1477 N N . LEU B 1 46 ? -10.898 26.296 1.024 1 97.2 46 LEU B N 1
ATOM 1478 C CA . LEU B 1 46 ? -10.184 27.548 1.248 1 97.2 46 LEU B CA 1
ATOM 1479 C C . LEU B 1 46 ? -10.506 28.56 0.153 1 97.2 46 LEU B C 1
ATOM 1481 O O . LEU B 1 46 ? -10.319 29.765 0.341 1 97.2 46 LEU B O 1
ATOM 1485 N N . CYS B 1 47 ? -10.995 28.14 -0.999 1 95.41 47 CYS B N 1
ATOM 1486 C CA . CYS B 1 47 ? -11.168 28.983 -2.177 1 95.41 47 CYS B CA 1
ATOM 1487 C C . CYS B 1 47 ? -12.073 30.17 -1.87 1 95.41 47 CYS B C 1
ATOM 1489 O O . CYS B 1 47 ? -11.822 31.284 -2.333 1 95.41 47 CYS B O 1
ATOM 1491 N N . PRO B 1 48 ? -13.11 30.027 -1.095 1 95.37 48 PRO B N 1
ATOM 1492 C CA . PRO B 1 48 ? -13.956 31.187 -0.806 1 95.37 48 PRO B CA 1
ATOM 1493 C C . PRO B 1 48 ? -13.186 32.332 -0.153 1 95.37 48 PRO B C 1
ATOM 1495 O O . PRO B 1 48 ? -13.484 33.503 -0.401 1 95.37 48 PRO B O 1
ATOM 1498 N N . GLN B 1 49 ? -12.18 32.053 0.595 1 95.58 49 GLN B N 1
ATOM 1499 C CA . GLN B 1 49 ? -11.395 33.065 1.295 1 95.58 49 GLN B CA 1
ATOM 1500 C C . GLN B 1 49 ? -10.191 33.5 0.464 1 95.58 49 GLN B C 1
ATOM 1502 O O . GLN B 1 49 ? -9.571 34.526 0.75 1 95.58 49 GLN B O 1
ATOM 1507 N N . PHE B 1 50 ? -9.894 32.714 -0.537 1 95.74 50 PHE B N 1
ATOM 1508 C CA . PHE B 1 50 ? -8.766 32.991 -1.419 1 95.74 50 PHE B CA 1
ATOM 1509 C C . PHE B 1 50 ? -9.177 32.858 -2.881 1 95.74 50 PHE B C 1
ATOM 1511 O O . PHE B 1 50 ? -8.766 31.916 -3.562 1 95.74 50 PHE B O 1
ATOM 1518 N N . PRO B 1 51 ? -9.811 33.844 -3.454 1 90.95 51 PRO B N 1
ATOM 1519 C CA . PRO B 1 51 ? -10.407 33.753 -4.789 1 90.95 51 PRO B CA 1
ATOM 1520 C C . PRO B 1 51 ? -9.363 33.602 -5.893 1 90.95 51 PRO B C 1
ATOM 1522 O O . PRO B 1 51 ? -9.675 33.108 -6.98 1 90.95 51 PRO B O 1
ATOM 1525 N N . SER B 1 52 ? -8.214 34 -5.635 1 92.02 52 SER B N 1
ATOM 1526 C CA . SER B 1 52 ? -7.181 33.921 -6.662 1 92.02 52 SER B CA 1
ATOM 1527 C C . SER B 1 52 ? -6.44 32.589 -6.599 1 92.02 52 SER B C 1
ATOM 1529 O O . SER B 1 52 ? -5.592 32.304 -7.447 1 92.02 52 SER B O 1
ATOM 1531 N N . MET B 1 53 ? -6.785 31.81 -5.612 1 94.66 53 MET B N 1
ATOM 1532 C CA . MET B 1 53 ? -6.103 30.53 -5.446 1 94.66 53 MET B CA 1
ATOM 1533 C C . MET B 1 53 ? -6.621 29.503 -6.448 1 94.66 53 MET B C 1
ATOM 1535 O O . MET B 1 53 ? -7.83 29.397 -6.666 1 94.66 53 MET B O 1
ATOM 1539 N N . SER B 1 54 ? -5.769 28.814 -7.081 1 94.38 54 SER B N 1
ATOM 1540 C CA . SER B 1 54 ? -6.095 27.731 -8.003 1 94.38 54 SER B CA 1
ATOM 1541 C C . SER B 1 54 ? -5.722 26.374 -7.416 1 94.38 54 SER B C 1
ATOM 1543 O O . SER B 1 54 ? -5.033 26.301 -6.396 1 94.38 54 SER B O 1
ATOM 1545 N N . VAL B 1 55 ? -6.137 25.386 -8.066 1 95.16 55 VAL B N 1
ATOM 1546 C CA . VAL B 1 55 ? -5.763 24.032 -7.672 1 95.16 55 VAL B CA 1
ATOM 1547 C C . VAL B 1 55 ? -4.251 23.857 -7.794 1 95.16 55 VAL B C 1
ATOM 1549 O O . VAL B 1 55 ? -3.626 23.202 -6.957 1 95.16 55 VAL B O 1
ATOM 1552 N N . ALA B 1 56 ? -3.745 24.518 -8.758 1 95.73 56 ALA B N 1
ATOM 1553 C CA . ALA B 1 56 ? -2.301 24.461 -8.965 1 95.73 56 ALA B CA 1
ATOM 1554 C C . ALA B 1 56 ? -1.553 25.093 -7.795 1 95.73 56 ALA B C 1
ATOM 1556 O O . ALA B 1 56 ? -0.523 24.575 -7.356 1 95.73 56 ALA B O 1
ATOM 1557 N N . THR B 1 57 ? -2.052 26.157 -7.293 1 96.28 57 THR B N 1
ATOM 1558 C CA . THR B 1 57 ? -1.464 26.816 -6.133 1 96.28 57 THR B CA 1
ATOM 1559 C C . THR B 1 57 ? -1.487 25.894 -4.917 1 96.28 57 THR B C 1
ATOM 1561 O O . THR B 1 57 ? -0.503 25.805 -4.18 1 96.28 57 THR B O 1
ATOM 1564 N N . VAL B 1 58 ? -2.57 25.182 -4.727 1 97.73 58 VAL B N 1
ATOM 1565 C CA . VAL B 1 58 ? -2.694 24.244 -3.616 1 97.73 58 VAL B CA 1
ATOM 1566 C C . VAL B 1 58 ? -1.642 23.145 -3.747 1 97.73 58 VAL B C 1
ATOM 1568 O O . VAL B 1 58 ? -0.893 22.878 -2.804 1 97.73 58 VAL B O 1
ATOM 1571 N N . TYR B 1 59 ? -1.543 22.61 -4.888 1 96.97 59 TYR B N 1
ATOM 1572 C CA . TYR B 1 59 ? -0.604 21.519 -5.125 1 96.97 59 TYR B CA 1
ATOM 1573 C C . TYR B 1 59 ? 0.831 21.974 -4.889 1 96.97 59 TYR B C 1
ATOM 1575 O O . TYR B 1 59 ? 1.625 21.253 -4.279 1 96.97 59 TYR B O 1
ATOM 1583 N N . ASN B 1 60 ? 1.147 23.116 -5.343 1 96.71 60 ASN B N 1
ATOM 1584 C CA . ASN B 1 60 ? 2.496 23.65 -5.189 1 96.71 60 ASN B CA 1
ATOM 1585 C C . ASN B 1 60 ? 2.853 23.857 -3.72 1 96.71 60 ASN B C 1
ATOM 1587 O O . ASN B 1 60 ? 3.975 23.567 -3.302 1 96.71 60 ASN B O 1
ATOM 1591 N N . ASN B 1 61 ? 1.914 24.348 -3.066 1 97.34 61 ASN B N 1
ATOM 1592 C CA . ASN B 1 61 ? 2.158 24.562 -1.643 1 97.34 61 ASN B CA 1
ATOM 1593 C C . ASN B 1 61 ? 2.263 23.24 -0.888 1 97.34 61 ASN B C 1
ATOM 1595 O O . ASN B 1 61 ? 3.09 23.101 0.015 1 97.34 61 ASN B O 1
ATOM 1599 N N . LEU B 1 62 ? 1.425 22.328 -1.238 1 97.79 62 LEU B N 1
ATOM 1600 C CA . LEU B 1 62 ? 1.499 21.01 -0.616 1 97.79 62 LEU B CA 1
ATOM 1601 C C . LEU B 1 62 ? 2.857 20.364 -0.871 1 97.79 62 LEU B C 1
ATOM 1603 O O . LEU B 1 62 ? 3.458 19.792 0.041 1 97.79 62 LEU B O 1
ATOM 1607 N N . LYS B 1 63 ? 3.349 20.449 -2.037 1 97.01 63 LYS B N 1
ATOM 1608 C CA . LYS B 1 63 ? 4.661 19.91 -2.385 1 97.01 63 LYS B CA 1
ATOM 1609 C C . LYS B 1 63 ? 5.757 20.535 -1.528 1 97.01 63 LYS B C 1
ATOM 1611 O O . LYS B 1 63 ? 6.628 19.83 -1.014 1 97.01 63 LYS B O 1
ATOM 1616 N N . MET B 1 64 ? 5.712 21.777 -1.402 1 96.71 64 MET B N 1
ATOM 1617 C CA . MET B 1 64 ? 6.682 22.494 -0.58 1 96.71 64 MET B CA 1
ATOM 1618 C C . MET B 1 64 ? 6.617 22.028 0.87 1 96.71 64 MET B C 1
ATOM 1620 O O . MET B 1 64 ? 7.651 21.826 1.509 1 96.71 64 MET B O 1
ATOM 1624 N N . LEU B 1 65 ? 5.431 21.891 1.387 1 96.83 65 LEU B N 1
ATOM 1625 C CA . LEU B 1 65 ? 5.247 21.484 2.776 1 96.83 65 LEU B CA 1
ATOM 1626 C C . LEU B 1 65 ? 5.752 20.062 2.997 1 96.83 65 LEU B C 1
ATOM 1628 O O . LEU B 1 65 ? 6.268 19.741 4.07 1 96.83 65 LEU B O 1
ATOM 1632 N N . ILE B 1 66 ? 5.586 19.226 2.023 1 95.73 66 ILE B N 1
ATOM 1633 C CA . ILE B 1 66 ? 6.125 17.872 2.078 1 95.73 66 ILE B CA 1
ATOM 1634 C C . ILE B 1 66 ? 7.65 17.925 2.144 1 95.73 66 ILE B C 1
ATOM 1636 O O . ILE B 1 66 ? 8.263 17.283 2.999 1 95.73 66 ILE B O 1
ATOM 1640 N N . GLU B 1 67 ? 8.222 18.712 1.357 1 95.31 67 GLU B N 1
ATOM 1641 C CA . GLU B 1 67 ? 9.675 18.841 1.298 1 95.31 67 GLU B CA 1
ATOM 1642 C C . GLU B 1 67 ? 10.233 19.4 2.604 1 95.31 67 GLU B C 1
ATOM 1644 O O . GLU B 1 67 ? 11.333 19.033 3.022 1 95.31 67 GLU B O 1
ATOM 1649 N N . ALA B 1 68 ? 9.434 20.171 3.223 1 94.97 68 ALA B N 1
ATOM 1650 C CA . ALA B 1 68 ? 9.852 20.799 4.474 1 94.97 68 ALA B CA 1
ATOM 1651 C C . ALA B 1 68 ? 9.622 19.866 5.66 1 94.97 68 ALA B C 1
ATOM 1653 O O . ALA B 1 68 ? 9.976 20.195 6.794 1 94.97 68 ALA B O 1
ATOM 1654 N N . GLY B 1 69 ? 8.906 18.775 5.407 1 93.4 69 GLY B N 1
ATOM 1655 C CA . GLY B 1 69 ? 8.686 17.792 6.455 1 93.4 69 GLY B CA 1
ATOM 1656 C C . GLY B 1 69 ? 7.517 18.136 7.359 1 93.4 69 GLY B C 1
ATOM 1657 O O . GLY B 1 69 ? 7.429 17.642 8.485 1 93.4 69 GLY B O 1
ATOM 1658 N N . MET B 1 70 ? 6.593 18.998 6.83 1 94.43 70 MET B N 1
ATOM 1659 C CA . MET B 1 70 ? 5.477 19.452 7.654 1 94.43 70 MET B CA 1
ATOM 1660 C C . MET B 1 70 ? 4.272 18.532 7.495 1 94.43 70 MET B C 1
ATOM 1662 O O . MET B 1 70 ? 3.432 18.44 8.392 1 94.43 70 MET B O 1
ATOM 1666 N N . ILE B 1 71 ? 4.233 17.944 6.315 1 95.45 71 ILE B N 1
ATOM 1667 C CA . ILE B 1 71 ? 3.123 17.03 6.07 1 95.45 71 ILE B CA 1
ATOM 1668 C C . ILE B 1 71 ? 3.619 15.812 5.295 1 95.45 71 ILE B C 1
ATOM 1670 O O . ILE B 1 71 ? 4.726 15.821 4.753 1 95.45 71 ILE B O 1
ATOM 1674 N N . HIS B 1 72 ? 2.85 14.735 5.341 1 94.27 72 HIS B N 1
ATOM 1675 C CA . HIS B 1 72 ? 3.099 13.528 4.561 1 94.27 72 HIS B CA 1
ATOM 1676 C C . HIS B 1 72 ? 2.039 13.342 3.48 1 94.27 72 HIS B C 1
ATOM 1678 O O . HIS B 1 72 ? 0.856 13.597 3.715 1 94.27 72 HIS B O 1
ATOM 1684 N N . GLU B 1 73 ? 2.518 12.931 2.345 1 93.62 73 GLU B N 1
ATOM 1685 C CA . GLU B 1 73 ? 1.596 12.533 1.286 1 93.62 73 GLU B CA 1
ATOM 1686 C C . GLU B 1 73 ? 1.255 11.049 1.38 1 93.62 73 GLU B C 1
ATOM 1688 O O . GLU B 1 73 ? 2.149 10.205 1.468 1 93.62 73 GLU B O 1
ATOM 1693 N N . LEU B 1 74 ? -0.005 10.736 1.479 1 89.66 74 LEU B N 1
ATOM 1694 C CA . LEU B 1 74 ? -0.493 9.362 1.452 1 89.66 74 LEU B CA 1
ATOM 1695 C C . LEU B 1 74 ? -0.916 8.963 0.042 1 89.66 74 LEU B C 1
ATOM 1697 O O . LEU B 1 74 ? -1.83 9.561 -0.529 1 89.66 74 LEU B O 1
ATOM 1701 N N . THR B 1 75 ? -0.286 8.039 -0.549 1 78.81 75 THR B N 1
ATOM 1702 C CA . THR B 1 75 ? -0.541 7.695 -1.943 1 78.81 75 THR B CA 1
ATOM 1703 C C . THR B 1 75 ? -1.239 6.343 -2.048 1 78.81 75 THR B C 1
ATOM 1705 O O . THR B 1 75 ? -1.168 5.68 -3.084 1 78.81 75 THR B O 1
ATOM 1708 N N . TYR B 1 76 ? -1.814 5.897 -0.918 1 68.76 76 TYR B N 1
ATOM 1709 C CA . TYR B 1 76 ? -2.438 4.581 -0.997 1 68.76 76 TYR B CA 1
ATOM 1710 C C . TYR B 1 76 ? -3.955 4.691 -0.906 1 68.76 76 TYR B C 1
ATOM 1712 O O . TYR B 1 76 ? -4.481 5.618 -0.286 1 68.76 76 TYR B O 1
ATOM 1720 N N . GLY B 1 77 ? -4.613 3.914 -1.66 1 56.98 77 GLY B N 1
ATOM 1721 C CA . GLY B 1 77 ? -6.066 3.915 -1.726 1 56.98 77 GLY B CA 1
ATOM 1722 C C . GLY B 1 77 ? -6.601 4.333 -3.083 1 56.98 77 GLY B C 1
ATOM 1723 O O . GLY B 1 77 ? -6.229 3.756 -4.107 1 56.98 77 GLY B O 1
ATOM 1724 N N . ASP B 1 78 ? -7.338 5.512 -2.908 1 60.34 78 ASP B N 1
ATOM 1725 C CA . ASP B 1 78 ? -8.017 6.008 -4.101 1 60.34 78 ASP B CA 1
ATOM 1726 C C . ASP B 1 78 ? -7.031 6.679 -5.055 1 60.34 78 ASP B C 1
ATOM 1728 O O . ASP B 1 78 ? -5.831 6.732 -4.78 1 60.34 78 ASP B O 1
ATOM 1732 N N . ASN B 1 79 ? -7.371 6.942 -6.183 1 66.09 79 ASN B N 1
ATOM 1733 C CA . ASN B 1 79 ? -6.631 7.565 -7.275 1 66.09 79 ASN B CA 1
ATOM 1734 C C . ASN B 1 79 ? -6.08 8.93 -6.871 1 66.09 79 ASN B C 1
ATOM 1736 O O . ASN B 1 79 ? -5.303 9.534 -7.613 1 66.09 79 ASN B O 1
ATOM 1740 N N . SER B 1 80 ? -6.496 9.372 -5.656 1 80.93 80 SER B N 1
ATOM 1741 C CA . SER B 1 80 ? -5.983 10.694 -5.308 1 80.93 80 SER B CA 1
ATOM 1742 C C . SER B 1 80 ? -5.115 10.638 -4.056 1 80.93 80 SER B C 1
ATOM 1744 O O . SER B 1 80 ? -5.409 9.888 -3.123 1 80.93 80 SER B O 1
ATOM 1746 N N . SER B 1 81 ? -4.105 11.445 -4.057 1 89.48 81 SER B N 1
ATOM 1747 C CA . SER B 1 81 ? -3.244 11.593 -2.888 1 89.48 81 SER B CA 1
ATOM 1748 C C . SER B 1 81 ? -3.979 12.281 -1.743 1 89.48 81 SER B C 1
ATOM 1750 O O . SER B 1 81 ? -4.819 13.154 -1.973 1 89.48 81 SER B O 1
ATOM 1752 N N . ARG B 1 82 ? -3.742 11.831 -0.558 1 92.85 82 ARG B N 1
ATOM 1753 C CA . ARG B 1 82 ? -4.21 12.487 0.659 1 92.85 82 ARG B CA 1
ATOM 1754 C C . ARG B 1 82 ? -3.04 13.025 1.475 1 92.85 82 ARG B C 1
ATOM 1756 O O . ARG B 1 82 ? -1.903 12.58 1.308 1 92.85 82 ARG B O 1
ATOM 1763 N N . PHE B 1 83 ? -3.342 14.012 2.304 1 95.03 83 PHE B N 1
ATOM 1764 C CA . PHE B 1 83 ? -2.254 14.702 2.988 1 95.03 83 PHE B CA 1
ATOM 1765 C C . PHE B 1 83 ? -2.449 14.655 4.499 1 95.03 83 PHE B C 1
ATOM 1767 O O . PHE B 1 83 ? -3.553 14.888 4.995 1 95.03 83 PHE B O 1
ATOM 1774 N N . ASP B 1 84 ? -1.343 14.334 5.211 1 95.5 84 ASP B N 1
ATOM 1775 C CA . ASP B 1 84 ? -1.306 14.081 6.648 1 95.5 84 ASP B CA 1
ATOM 1776 C C . ASP B 1 84 ? -0.404 15.087 7.359 1 95.5 84 ASP B C 1
ATOM 1778 O O . ASP B 1 84 ? 0.806 15.115 7.128 1 95.5 84 ASP B O 1
ATOM 1782 N N . ALA B 1 85 ? -0.967 15.837 8.28 1 94.13 85 ALA B N 1
ATOM 1783 C CA . ALA B 1 85 ? -0.186 16.84 8.999 1 94.13 85 ALA B CA 1
ATOM 1784 C C . ALA B 1 85 ? 0.379 16.269 10.296 1 94.13 85 ALA B C 1
ATOM 1786 O O . ALA B 1 85 ? 1.115 16.951 11.014 1 94.13 85 ALA B O 1
ATOM 1787 N N . ASN B 1 86 ? -0.07 15.1 10.663 1 91.86 86 ASN B N 1
ATOM 1788 C CA . ASN B 1 86 ? 0.562 14.362 11.751 1 91.86 86 ASN B CA 1
ATOM 1789 C C . ASN B 1 86 ? 1.835 13.659 11.286 1 91.86 86 ASN B C 1
ATOM 1791 O O . ASN B 1 86 ? 1.77 12.612 10.641 1 91.86 86 ASN B O 1
ATOM 1795 N N . VAL B 1 87 ? 2.969 14.211 11.661 1 88.25 87 VAL B N 1
ATOM 1796 C CA . VAL B 1 87 ? 4.221 13.698 11.117 1 88.25 87 VAL B CA 1
ATOM 1797 C C . VAL B 1 87 ? 4.838 12.699 12.093 1 88.25 87 VAL B C 1
ATOM 1799 O O . VAL B 1 87 ? 5.922 12.167 11.844 1 88.25 87 VAL B O 1
ATOM 1802 N N . SER B 1 88 ? 4.135 12.438 13.196 1 89.77 88 SER B N 1
ATOM 1803 C CA . SER B 1 88 ? 4.601 11.397 14.106 1 89.77 88 SER B CA 1
ATOM 1804 C C . SER B 1 88 ? 4.391 10.008 13.511 1 89.77 88 SER B C 1
ATOM 1806 O O . SER B 1 88 ? 3.603 9.839 12.578 1 89.77 88 SER B O 1
ATOM 1808 N N . GLU B 1 89 ? 5.124 9.08 14.019 1 91.42 89 GLU B N 1
ATOM 1809 C CA . GLU B 1 89 ? 5.009 7.707 13.535 1 91.42 89 GLU B CA 1
ATOM 1810 C C . GLU B 1 89 ? 3.67 7.092 13.932 1 91.42 89 GLU B C 1
ATOM 1812 O O . GLU B 1 89 ? 3.344 7.017 15.119 1 91.42 89 GLU B O 1
ATOM 1817 N N . HIS B 1 90 ? 2.884 6.795 12.987 1 94.03 90 HIS B N 1
ATOM 1818 C CA . HIS B 1 90 ? 1.606 6.125 13.201 1 94.03 90 HIS B CA 1
ATOM 1819 C C . HIS B 1 90 ? 1.163 5.373 11.951 1 94.03 90 HIS B C 1
ATOM 1821 O O . HIS B 1 90 ? 1.78 5.502 10.891 1 94.03 90 HIS B O 1
ATOM 1827 N N . TYR B 1 91 ? 0.137 4.569 12.167 1 95.38 91 TYR B N 1
ATOM 1828 C CA . TYR B 1 91 ? -0.428 3.835 11.041 1 95.38 91 TYR B CA 1
ATOM 1829 C C . TYR B 1 91 ? -1.853 4.291 10.752 1 95.38 91 TYR B C 1
ATOM 1831 O O . TYR B 1 91 ? -2.43 5.068 11.517 1 95.38 91 TYR B O 1
ATOM 1839 N N . HIS B 1 92 ? -2.339 3.885 9.6 1 95.1 92 HIS B N 1
ATOM 1840 C CA . HIS B 1 92 ? -3.662 4.315 9.16 1 95.1 92 HIS B CA 1
ATOM 1841 C C . HIS B 1 92 ? -4.583 3.12 8.934 1 95.1 92 HIS B C 1
ATOM 1843 O O . HIS B 1 92 ? -4.127 2.047 8.533 1 95.1 92 HIS B O 1
ATOM 1849 N N . ILE B 1 93 ? -5.843 3.326 9.218 1 95.17 93 ILE B N 1
ATOM 1850 C CA . ILE B 1 93 ? -6.904 2.425 8.783 1 95.17 93 ILE B CA 1
ATOM 1851 C C . ILE B 1 93 ? -7.843 3.156 7.826 1 95.17 93 ILE B C 1
ATOM 1853 O O . ILE B 1 93 ? -8.158 4.33 8.033 1 95.17 93 ILE B O 1
ATOM 1857 N N . ILE B 1 94 ? -8.252 2.51 6.807 1 93.91 94 ILE B N 1
ATOM 1858 C CA . ILE B 1 94 ? -9.036 3.116 5.736 1 93.91 94 ILE B CA 1
ATOM 1859 C C . ILE B 1 94 ? -10.381 2.402 5.615 1 93.91 94 ILE B C 1
ATOM 1861 O O . ILE B 1 94 ? -10.434 1.171 5.555 1 93.91 94 ILE B O 1
ATOM 1865 N N . CYS B 1 95 ? -11.405 3.114 5.563 1 94.47 95 CYS B N 1
ATOM 1866 C CA . CYS B 1 95 ? -12.725 2.544 5.316 1 94.47 95 CYS B CA 1
ATOM 1867 C C . CYS B 1 95 ? -12.888 2.161 3.85 1 94.47 95 CYS B C 1
ATOM 1869 O O . CYS B 1 95 ? -12.738 3.003 2.963 1 94.47 95 CYS B O 1
ATOM 1871 N N . GLU B 1 96 ? -13.32 1.031 3.599 1 92.63 96 GLU B N 1
ATOM 1872 C CA . GLU B 1 96 ? -13.451 0.528 2.234 1 92.63 96 GLU B CA 1
ATOM 1873 C C . GLU B 1 96 ? -14.732 1.036 1.579 1 92.63 96 GLU B C 1
ATOM 1875 O O . GLU B 1 96 ? -14.889 0.947 0.36 1 92.63 96 GLU B O 1
ATOM 1880 N N . THR B 1 97 ? -15.604 1.625 2.348 1 92.92 97 THR B N 1
ATOM 1881 C CA . THR B 1 97 ? -16.896 2.073 1.839 1 92.92 97 THR B CA 1
ATOM 1882 C C . THR B 1 97 ? -16.863 3.565 1.519 1 92.92 97 THR B C 1
ATOM 1884 O O . THR B 1 97 ? -17.195 3.974 0.405 1 92.92 97 THR B O 1
ATOM 1887 N N . CYS B 1 98 ? -16.407 4.413 2.356 1 90.31 98 CYS B N 1
ATOM 1888 C CA . CYS B 1 98 ? -16.52 5.854 2.164 1 90.31 98 CYS B CA 1
ATOM 1889 C C . CYS B 1 98 ? -15.149 6.485 1.949 1 90.31 98 CYS B C 1
ATOM 1891 O O . CYS B 1 98 ? -15.05 7.669 1.623 1 90.31 98 CYS B O 1
ATOM 1893 N N . GLY B 1 99 ? -14.05 5.738 2.323 1 89.68 99 GLY B N 1
ATOM 1894 C CA . GLY B 1 99 ? -12.711 6.249 2.078 1 89.68 99 GLY B CA 1
ATOM 1895 C C . GLY B 1 99 ? -12.135 7.003 3.262 1 89.68 99 GLY B C 1
ATOM 1896 O O . GLY B 1 99 ? -10.999 7.478 3.209 1 89.68 99 GLY B O 1
ATOM 1897 N N . LYS B 1 100 ? -12.866 7.057 4.346 1 91.03 100 LYS B N 1
ATOM 1898 C CA . LYS B 1 100 ? -12.378 7.719 5.552 1 91.03 100 LYS B CA 1
ATOM 1899 C C . LYS B 1 100 ? -11.087 7.075 6.049 1 91.03 100 LYS B C 1
ATOM 1901 O O . LYS B 1 100 ? -10.965 5.848 6.064 1 91.03 100 LYS B O 1
ATOM 1906 N N . ILE B 1 101 ? -10.152 7.904 6.504 1 93.27 101 ILE B N 1
ATOM 1907 C CA . ILE B 1 101 ? -8.876 7.434 7.033 1 93.27 101 ILE B CA 1
ATOM 1908 C C . ILE B 1 101 ? -8.73 7.869 8.489 1 93.27 101 ILE B C 1
ATOM 1910 O O . ILE B 1 101 ? -8.975 9.03 8.825 1 93.27 101 ILE B O 1
ATOM 1914 N N . GLU B 1 102 ? -8.348 6.988 9.327 1 93.84 102 GLU B N 1
ATOM 1915 C CA . GLU B 1 102 ? -8.108 7.304 10.732 1 93.84 102 GLU B CA 1
ATOM 1916 C C . GLU B 1 102 ? -6.74 6.802 11.184 1 93.84 102 GLU B C 1
ATOM 1918 O O . GLU B 1 102 ? -6.29 5.738 10.754 1 93.84 102 GLU B O 1
ATOM 1923 N N . ASP B 1 103 ? -6.198 7.547 12.098 1 94.96 103 ASP B N 1
ATOM 1924 C CA . ASP B 1 103 ? -4.909 7.18 12.678 1 94.96 103 ASP B CA 1
ATOM 1925 C C . ASP B 1 103 ? -5.086 6.189 13.826 1 94.96 103 ASP B C 1
ATOM 1927 O O . ASP B 1 103 ? -6.09 6.231 14.54 1 94.96 103 ASP B O 1
ATOM 1931 N N . PHE B 1 104 ? -4.106 5.345 13.936 1 95.71 104 PHE B N 1
ATOM 1932 C CA . PHE B 1 104 ? -3.981 4.562 15.16 1 95.71 104 PHE B CA 1
ATOM 1933 C C . PHE B 1 104 ? -2.516 4.319 15.5 1 95.71 104 PHE B C 1
ATOM 1935 O O . PHE B 1 104 ? -1.658 4.324 14.614 1 95.71 104 PHE B O 1
ATOM 1942 N N . HIS B 1 105 ? -2.313 4.139 16.771 1 93.23 105 HIS B N 1
ATOM 1943 C CA . HIS B 1 105 ? -0.939 3.968 17.23 1 93.23 105 HIS B CA 1
ATOM 1944 C C . HIS B 1 105 ? -0.597 2.493 17.408 1 93.23 105 HIS B C 1
ATOM 1946 O O . HIS B 1 105 ? -1.41 1.72 17.92 1 93.23 105 HIS B O 1
ATOM 1952 N N . HIS B 1 106 ? 0.498 2.105 16.938 1 95.22 106 HIS B N 1
ATOM 1953 C CA . HIS B 1 106 ? 1.138 0.806 17.105 1 95.22 106 HIS B CA 1
ATOM 1954 C C . HIS B 1 106 ? 2.655 0.921 17.001 1 95.22 106 HIS B C 1
ATOM 1956 O O . HIS B 1 106 ? 3.169 1.718 16.212 1 95.22 106 HIS B O 1
ATOM 1962 N N . PRO B 1 107 ? 3.319 0.179 17.884 1 94.29 107 PRO B N 1
ATOM 1963 C CA . PRO B 1 107 ? 4.778 0.251 17.767 1 94.29 107 PRO B CA 1
ATOM 1964 C C . PRO B 1 107 ? 5.267 0.01 16.34 1 94.29 107 PRO B C 1
ATOM 1966 O O . PRO B 1 107 ? 4.67 -0.779 15.604 1 94.29 107 PRO B O 1
ATOM 1969 N N . TYR B 1 108 ? 6.327 0.674 16.071 1 95.02 108 TYR B N 1
ATOM 1970 C CA . TYR B 1 108 ? 6.964 0.505 14.769 1 95.02 108 TYR B CA 1
ATOM 1971 C C . TYR B 1 108 ? 7.313 -0.957 14.519 1 95.02 108 TYR B C 1
ATOM 1973 O O . TYR B 1 108 ? 7.831 -1.639 15.407 1 95.02 108 TYR B O 1
ATOM 1981 N N . LEU B 1 109 ? 7.041 -1.412 13.328 1 96.18 109 LEU B N 1
ATOM 1982 C CA . LEU B 1 109 ? 7.208 -2.822 12.994 1 96.18 109 LEU B CA 1
ATOM 1983 C C . LEU B 1 109 ? 8.631 -3.104 12.525 1 96.18 109 LEU B C 1
ATOM 1985 O O . LEU B 1 109 ? 8.833 -3.702 11.465 1 96.18 109 LEU B O 1
ATOM 1989 N N . GLY B 1 110 ? 9.549 -2.77 13.375 1 95.75 110 GLY B N 1
ATOM 1990 C CA . GLY B 1 110 ? 10.948 -3.01 13.06 1 95.75 110 GLY B CA 1
ATOM 1991 C C . GLY B 1 110 ? 11.28 -4.482 12.904 1 95.75 110 GLY B C 1
ATOM 1992 O O . GLY B 1 110 ? 12.164 -4.845 12.125 1 95.75 110 GLY B O 1
ATOM 1993 N N . GLU B 1 111 ? 10.579 -5.285 13.627 1 95.44 111 GLU B N 1
ATOM 1994 C CA . GLU B 1 111 ? 10.811 -6.725 13.575 1 95.44 111 GLU B CA 1
ATOM 1995 C C . GLU B 1 111 ? 10.5 -7.285 12.189 1 95.44 111 GLU B C 1
ATOM 1997 O O . GLU B 1 111 ? 11.193 -8.183 11.707 1 95.44 111 GLU B O 1
ATOM 2002 N N . VAL B 1 112 ? 9.497 -6.768 11.614 1 97.09 112 VAL B N 1
ATOM 2003 C CA . VAL B 1 112 ? 9.131 -7.219 10.275 1 97.09 112 VAL B CA 1
ATOM 2004 C C . VAL B 1 112 ? 10.234 -6.852 9.286 1 97.09 112 VAL B C 1
ATOM 2006 O O . VAL B 1 112 ? 10.605 -7.661 8.432 1 97.09 112 VAL B O 1
ATOM 2009 N N . GLU B 1 113 ? 10.745 -5.668 9.409 1 97.57 113 GLU B N 1
ATOM 2010 C CA . GLU B 1 113 ? 11.84 -5.22 8.554 1 97.57 113 GLU B CA 1
ATOM 2011 C C . GLU B 1 113 ? 13.072 -6.103 8.728 1 97.57 113 GLU B C 1
ATOM 2013 O O . GLU B 1 113 ? 13.727 -6.465 7.748 1 97.57 113 GLU B O 1
ATOM 2018 N N . ARG B 1 114 ? 13.319 -6.412 9.963 1 97.42 114 ARG B N 1
ATOM 2019 C CA . ARG B 1 114 ? 14.468 -7.267 10.247 1 97.42 114 ARG B CA 1
ATOM 2020 C C . ARG B 1 114 ? 14.275 -8.658 9.652 1 97.42 114 ARG B C 1
ATOM 2022 O O . ARG B 1 114 ? 15.209 -9.232 9.089 1 97.42 114 ARG B O 1
ATOM 2029 N N . ALA B 1 115 ? 13.106 -9.187 9.823 1 97.13 115 ALA B N 1
ATOM 2030 C CA . ALA B 1 115 ? 12.795 -10.496 9.255 1 97.13 115 ALA B CA 1
ATOM 2031 C C . ALA B 1 115 ? 12.963 -10.49 7.738 1 97.13 115 ALA B C 1
ATOM 2033 O O . ALA B 1 115 ? 13.521 -11.428 7.165 1 97.13 115 ALA B O 1
ATOM 2034 N N . ALA B 1 116 ? 12.488 -9.459 7.076 1 97.74 116 ALA B N 1
ATOM 2035 C CA . ALA B 1 116 ? 12.616 -9.321 5.627 1 97.74 116 ALA B CA 1
ATOM 2036 C C . ALA B 1 116 ? 14.083 -9.265 5.21 1 97.74 116 ALA B C 1
ATOM 2038 O O . ALA B 1 116 ? 14.499 -9.967 4.285 1 97.74 116 ALA B O 1
ATOM 2039 N N . ALA B 1 117 ? 14.825 -8.468 5.904 1 97.7 117 ALA B N 1
ATOM 2040 C CA . ALA B 1 117 ? 16.246 -8.323 5.599 1 97.7 117 ALA B CA 1
ATOM 2041 C C . ALA B 1 117 ? 16.977 -9.655 5.742 1 97.7 117 ALA B C 1
ATOM 2043 O O . ALA B 1 117 ? 17.754 -10.041 4.865 1 97.7 117 ALA B O 1
ATOM 2044 N N . LYS B 1 118 ? 16.705 -10.327 6.793 1 97.28 118 LYS B N 1
ATOM 2045 C CA . LYS B 1 118 ? 17.379 -11.585 7.1 1 97.28 118 LYS B CA 1
ATOM 2046 C C . LYS B 1 118 ? 17.046 -12.654 6.063 1 97.28 118 LYS B C 1
ATOM 2048 O O . LYS B 1 118 ? 17.927 -13.397 5.625 1 97.28 118 LYS B O 1
ATOM 2053 N N . SER B 1 119 ? 15.879 -12.669 5.666 1 96.39 119 SER B N 1
ATOM 2054 C CA . SER B 1 119 ? 15.405 -13.756 4.815 1 96.39 119 SER B CA 1
ATOM 2055 C C . SER B 1 119 ? 15.759 -13.508 3.353 1 96.39 119 SER B C 1
ATOM 2057 O O . SER B 1 119 ? 15.861 -14.451 2.565 1 96.39 119 SER B O 1
ATOM 2059 N N . THR B 1 120 ? 15.977 -12.281 2.947 1 95.47 120 THR B N 1
ATOM 2060 C CA . THR B 1 120 ? 16.076 -12.001 1.519 1 95.47 120 THR B CA 1
ATOM 2061 C C . THR B 1 120 ? 17.429 -11.383 1.181 1 95.47 120 THR B C 1
ATOM 2063 O O . THR B 1 120 ? 17.82 -11.332 0.013 1 95.47 120 THR B O 1
ATOM 2066 N N . GLY B 1 121 ? 18.076 -10.818 2.207 1 96.47 121 GLY B N 1
ATOM 2067 C CA . GLY B 1 121 ? 19.355 -10.166 1.975 1 96.47 121 GLY B CA 1
ATOM 2068 C C . GLY B 1 121 ? 19.217 -8.724 1.526 1 96.47 121 GLY B C 1
ATOM 2069 O O . GLY B 1 121 ? 20.214 -8.063 1.226 1 96.47 121 GLY B O 1
ATOM 2070 N N . PHE B 1 122 ? 18.058 -8.185 1.462 1 97.52 122 PHE B N 1
ATOM 2071 C CA . PHE B 1 122 ? 17.827 -6.792 1.099 1 97.52 122 PHE B CA 1
ATOM 2072 C C . PHE B 1 122 ? 18.387 -5.856 2.163 1 97.52 122 PHE B C 1
ATOM 2074 O O . PHE B 1 122 ? 18.398 -6.191 3.349 1 97.52 122 PHE B O 1
ATOM 2081 N N . THR B 1 123 ? 18.848 -4.69 1.752 1 97.9 123 THR B N 1
ATOM 2082 C CA . THR B 1 123 ? 18.948 -3.55 2.656 1 97.9 123 THR B CA 1
ATOM 2083 C C . THR B 1 123 ? 17.603 -2.839 2.781 1 97.9 123 THR B C 1
ATOM 2085 O O . THR B 1 123 ? 17.19 -2.117 1.871 1 97.9 123 THR B O 1
ATOM 2088 N N . VAL B 1 124 ? 16.979 -3.068 3.882 1 97.81 124 VAL B N 1
ATOM 2089 C CA . VAL B 1 124 ? 15.616 -2.581 4.066 1 97.81 124 VAL B CA 1
ATOM 2090 C C . VAL B 1 124 ? 15.638 -1.082 4.359 1 97.81 124 VAL B C 1
ATOM 2092 O O . VAL B 1 124 ? 16.47 -0.608 5.136 1 97.81 124 VAL B O 1
ATOM 2095 N N . LYS B 1 125 ? 14.768 -0.293 3.771 1 96.63 125 LYS B N 1
ATOM 2096 C CA . LYS B 1 125 ? 14.667 1.154 3.936 1 96.63 125 LYS B CA 1
ATOM 2097 C C . LYS B 1 125 ? 13.426 1.53 4.74 1 96.63 125 LYS B C 1
ATOM 2099 O O . LYS B 1 125 ? 13.37 2.606 5.339 1 96.63 125 LYS B O 1
ATOM 2104 N N . GLY B 1 126 ? 12.441 0.697 4.675 1 95.59 126 GLY B N 1
ATOM 2105 C CA . GLY B 1 126 ? 11.215 0.977 5.406 1 95.59 126 GLY B CA 1
ATOM 2106 C C . GLY B 1 126 ? 10.057 0.088 4.993 1 95.59 126 GLY B C 1
ATOM 2107 O O . GLY B 1 126 ? 10.252 -0.907 4.291 1 95.59 126 GLY B O 1
ATOM 2108 N N . HIS B 1 127 ? 8.829 0.44 5.571 1 94.85 127 HIS B N 1
ATOM 2109 C CA . HIS B 1 127 ? 7.628 -0.314 5.23 1 94.85 127 HIS B CA 1
ATOM 2110 C C . HIS B 1 127 ? 6.407 0.597 5.159 1 94.85 127 HIS B C 1
ATOM 2112 O O . HIS B 1 127 ? 6.441 1.727 5.652 1 94.85 127 HIS B O 1
ATOM 2118 N N . ARG B 1 128 ? 5.491 0.078 4.48 1 90.58 128 ARG B N 1
ATOM 2119 C CA . ARG B 1 128 ? 4.166 0.685 4.426 1 90.58 128 ARG B CA 1
ATOM 2120 C C . ARG B 1 128 ? 3.096 -0.291 4.904 1 90.58 128 ARG B C 1
ATOM 2122 O O . ARG B 1 128 ? 3.031 -1.428 4.433 1 90.58 128 ARG B O 1
ATOM 2129 N N . LEU B 1 129 ? 2.324 0.168 5.847 1 94.3 129 LEU B N 1
ATOM 2130 C CA . LEU B 1 129 ? 1.238 -0.646 6.384 1 94.3 129 LEU B CA 1
ATOM 2131 C C . LEU B 1 129 ? -0.091 0.097 6.298 1 94.3 129 LEU B C 1
ATOM 2133 O O . LEU B 1 129 ? -0.191 1.251 6.718 1 94.3 129 LEU B O 1
ATOM 2137 N N . GLU B 1 130 ? -1.02 -0.536 5.736 1 91.18 130 GLU B N 1
ATOM 2138 C CA . GLU B 1 130 ? -2.396 -0.049 5.714 1 91.18 130 GLU B CA 1
ATOM 2139 C C . GLU B 1 130 ? -3.363 -1.101 6.251 1 91.18 130 GLU B C 1
ATOM 2141 O O . GLU B 1 130 ? -3.302 -2.267 5.856 1 91.18 130 GLU B O 1
ATOM 2146 N N . VAL B 1 131 ? -4.139 -0.661 7.079 1 96.02 131 VAL B N 1
ATOM 2147 C CA . VAL B 1 131 ? -5.225 -1.51 7.556 1 96.02 131 VAL B CA 1
ATOM 2148 C C . VAL B 1 131 ? -6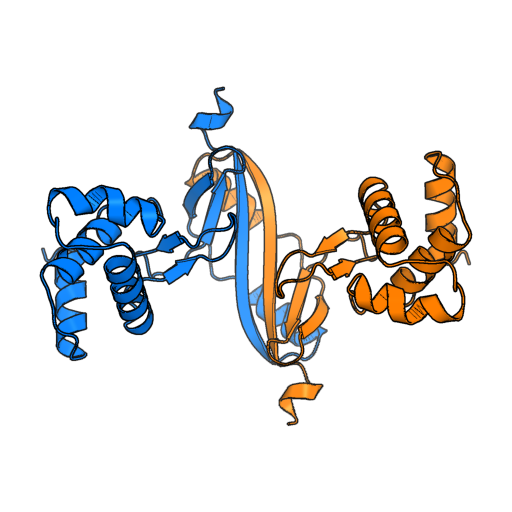.536 -1.093 6.895 1 96.02 131 VAL B C 1
ATOM 2150 O O . VAL B 1 131 ? -6.759 0.092 6.636 1 96.02 131 VAL B O 1
ATOM 2153 N N . TYR B 1 132 ? -7.369 -2.061 6.626 1 95.39 132 TYR B N 1
ATOM 2154 C CA . TYR B 1 132 ? -8.647 -1.779 5.981 1 95.39 132 TYR B CA 1
ATOM 2155 C C . TYR B 1 132 ? -9.807 -2.31 6.815 1 95.39 132 TYR B C 1
ATOM 2157 O O . TYR B 1 132 ? -9.689 -3.355 7.46 1 95.39 132 TYR B O 1
ATOM 2165 N N . GLY B 1 133 ? -10.911 -1.611 6.681 1 96.82 133 GLY B N 1
ATOM 2166 C CA . GLY B 1 133 ? -12.131 -1.999 7.371 1 96.82 133 GLY B CA 1
ATOM 2167 C C . GLY B 1 133 ? -13.321 -1.128 7.016 1 96.82 133 GLY B C 1
ATOM 2168 O O . GLY B 1 133 ? -13.329 -0.476 5.97 1 96.82 133 GLY B O 1
ATOM 2169 N N . VAL B 1 134 ? -14.398 -1.311 7.83 1 97.57 134 VAL B N 1
ATOM 2170 C CA . VAL B 1 134 ? -15.608 -0.511 7.674 1 97.57 134 VAL B CA 1
ATOM 2171 C C . VAL B 1 134 ? -15.832 0.338 8.923 1 97.57 134 VAL B C 1
ATOM 2173 O O . VAL B 1 134 ? -15.823 -0.179 10.043 1 97.57 134 VAL B O 1
ATOM 2176 N N . CYS B 1 135 ? -15.914 1.582 8.699 1 95.98 135 CYS B N 1
ATOM 2177 C CA . CYS B 1 135 ? -16.055 2.485 9.837 1 95.98 135 CYS B CA 1
ATOM 2178 C C . CYS B 1 135 ? -17.457 2.402 10.429 1 95.98 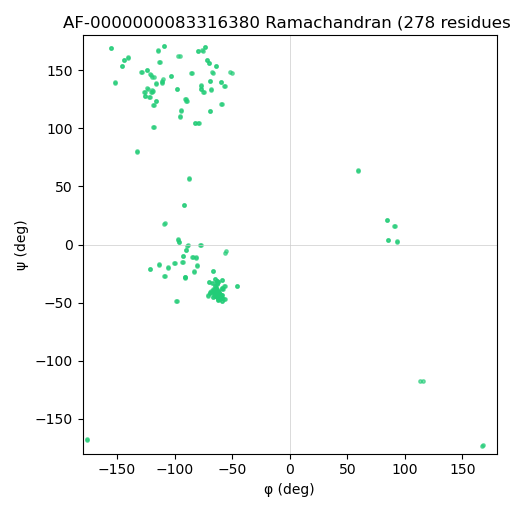135 CYS B C 1
ATOM 2180 O O . CYS B 1 135 ? -18.364 1.84 9.812 1 95.98 135 CYS B O 1
ATOM 2182 N N . GLU B 1 136 ? -17.636 3.021 11.59 1 93.41 136 GLU B N 1
ATOM 2183 C CA . GLU B 1 136 ? -18.902 2.965 12.315 1 93.41 136 GLU B CA 1
ATOM 2184 C C . GLU B 1 136 ? -20.035 3.577 11.497 1 93.41 136 GLU B C 1
ATOM 2186 O O . GLU B 1 136 ? -21.147 3.045 11.471 1 93.41 136 GLU B O 1
ATOM 2191 N N . GLY B 1 137 ? -19.754 4.656 10.861 1 93.29 137 GLY B N 1
ATOM 2192 C CA . GLY B 1 137 ? -20.759 5.35 10.071 1 93.29 137 GLY B CA 1
ATOM 2193 C C . GLY B 1 137 ? -21.296 4.515 8.924 1 93.29 137 GLY B C 1
ATOM 2194 O O . GLY B 1 137 ? -22.46 4.652 8.541 1 93.29 137 GLY B O 1
ATOM 2195 N N . CYS B 1 138 ? -20.512 3.691 8.375 1 94.41 138 CYS B N 1
ATOM 2196 C CA . CYS B 1 138 ? -20.894 2.862 7.238 1 94.41 138 CYS B CA 1
ATOM 2197 C C . CYS B 1 138 ? -21.45 1.521 7.702 1 94.41 138 CYS B C 1
ATOM 2199 O O . CYS B 1 138 ? -22.15 0.84 6.95 1 94.41 138 CYS B O 1
ATOM 2201 N N . SER B 1 139 ? -21.014 1.075 8.829 1 86.59 139 SER B N 1
ATOM 2202 C CA . SER B 1 139 ? -21.521 -0.188 9.355 1 86.59 139 SER B CA 1
ATOM 2203 C C . SER B 1 139 ? -22.995 -0.079 9.731 1 86.59 139 SER B C 1
ATOM 2205 O O . SER B 1 139 ? -23.729 -1.068 9.678 1 86.59 139 SER B O 1
ATOM 2207 N N . GLU B 1 140 ? -23.381 1.004 10.147 1 78.78 140 GLU B N 1
ATOM 2208 C CA . GLU B 1 140 ? -24.766 1.224 10.553 1 78.78 140 GLU B CA 1
ATOM 2209 C C . GLU B 1 140 ? -25.677 1.391 9.34 1 78.78 140 GLU B C 1
ATOM 2211 O O . GLU B 1 140 ? -26.902 1.344 9.466 1 78.78 140 GLU B O 1
ATOM 2216 N N . GLN B 1 141 ? -25.169 1.331 8.181 1 65.44 141 GLN B N 1
ATOM 2217 C CA . GLN B 1 141 ? -26.042 1.425 7.015 1 65.44 141 GLN B CA 1
ATOM 2218 C C . GLN B 1 141 ? -26.382 0.042 6.469 1 65.44 141 GLN B C 1
ATOM 2220 O O . GLN B 1 141 ? -27.509 -0.199 6.033 1 65.44 141 GLN B O 1
#

Foldseek 3Di:
DQDLLNVLVVLCVVVPHDDDPVLSLLLVCQSVDQFQDFLVVSCVVCCVVPVVDDSVNSVVSLVVCVVSQQWDWDCDDDNTITIGRPSDDWAWEAEPPPGTIDTDHDPFPVVVQVVCCVVPVDPGDGDHDYHYDHDPVRVVD/DQDLLNVLVVLCVVVPHDDDPVLSLLLVCQSVDQFQDFLVVSCVVCCVVPVVDDSVNSVVSLVVCVVSQQWDWDCDDDNTITIGRPSDDWAWEAEPPPGTIDTDHDPFPVVVQVVCCVVPVDPGDGDHDYHYDHDPVRVVD

Sequence (282 aa):
MTTRVQHALEQLKINGVRITPQRHAILTYLMENMGHPTADEIYRALCPQFPSMSVATVYNNLKMLIEAGMIHELTYGDNSSRFDANVSEHYHIICETCGKIEDFHHPYLGEVERAAAKSTGFTVKGHRLEVYGVCEGCSEQMTTRVQHALEQLKINGVRITPQRHAILTYLMENMGHPTADEIYRALCPQFPSMSVATVYNNLKMLIEAGMIHELTYGDNSSRFDANVSEHYHIICETCGKIEDFHHPYLGEVERAAAKSTGFTVKGHRLEVYGVCEGCSEQ

Organism: Saccharibacillus brassicae (NCBI:txid2583377)